Protein AF-0000000082328612 (afdb_homodimer)

InterPro domains:
  IPR017825 Lycopene cyclase domain [TIGR03462] (11-91)

Organism: NCBI:txid2816475

Solvent-accessible surface area (backbone atoms only — not comparable to full-atom values): 10530 Å² total; per-residue (Å²): 128,77,75,76,70,44,80,52,43,44,42,37,48,47,51,53,47,51,55,49,30,51,51,15,52,52,38,13,56,74,31,70,34,54,66,62,37,51,52,37,34,60,70,46,38,66,59,53,48,52,52,50,47,47,39,46,72,54,41,29,48,43,75,63,23,44,82,80,51,68,52,98,85,35,50,48,58,56,59,49,44,59,46,27,52,44,30,38,44,44,17,50,37,32,61,74,70,45,85,104,130,76,73,77,69,43,82,50,44,44,44,37,48,47,49,52,48,52,56,50,29,52,52,14,50,51,38,13,57,74,30,70,35,57,67,62,36,51,52,37,33,60,69,46,36,65,58,53,48,54,51,48,48,46,38,47,72,56,42,29,46,43,77,64,23,45,82,79,49,67,52,99,84,35,50,49,59,56,58,49,45,57,45,27,53,44,30,36,44,45,16,50,37,33,62,73,70,45,85,104

Structure (mmCIF, N/CA/C/O backbone):
data_AF-0000000082328612-model_v1
#
loop_
_entity.id
_entity.type
_entity.pdbx_description
1 polymer 'Lycopene cyclase domain-containing protein'
#
loop_
_atom_site.group_PDB
_atom_site.id
_atom_site.type_symbol
_atom_site.label_atom_id
_atom_site.label_alt_id
_atom_site.label_comp_id
_atom_site.label_asym_id
_atom_site.label_entity_id
_atom_site.label_seq_id
_atom_site.pdbx_PDB_ins_code
_atom_site.Cartn_x
_atom_site.Cartn_y
_atom_site.Cartn_z
_atom_site.occupancy
_atom_site.B_iso_or_equiv
_atom_site.auth_seq_id
_atom_site.auth_comp_id
_atom_site.auth_asym_id
_atom_site.auth_atom_id
_atom_site.pdbx_PDB_model_num
ATOM 1 N N . MET A 1 1 ? -4.941 15.383 25.781 1 34.62 1 MET A N 1
ATOM 2 C CA . MET A 1 1 ? -3.588 14.852 25.641 1 34.62 1 MET A CA 1
ATOM 3 C C . MET A 1 1 ? -3.607 13.477 24.969 1 34.62 1 MET A C 1
ATOM 5 O O . MET A 1 1 ? -4.234 12.547 25.484 1 34.62 1 MET A O 1
ATOM 9 N N . VAL A 1 2 ? -3.58 13.32 23.609 1 43.59 2 VAL A N 1
ATOM 10 C CA . VAL A 1 2 ? -3.607 12.039 22.906 1 43.59 2 VAL A CA 1
ATOM 11 C C . VAL A 1 2 ? -2.547 11.109 23.5 1 43.59 2 VAL A C 1
ATOM 13 O O . VAL A 1 2 ? -1.413 11.531 23.75 1 43.59 2 VAL A O 1
ATOM 16 N N . PRO A 1 3 ? -2.924 10.102 24.156 1 43.31 3 PRO A N 1
ATOM 17 C CA . PRO A 1 3 ? -1.85 9.305 24.75 1 43.31 3 PRO A CA 1
ATOM 18 C C . PRO A 1 3 ? -0.629 9.195 23.844 1 43.31 3 PRO A C 1
ATOM 20 O O . PRO A 1 3 ? -0.773 9.109 22.609 1 43.31 3 PRO A O 1
ATOM 23 N N . ASP A 1 4 ? 0.489 9.703 24.234 1 51.56 4 ASP A N 1
ATOM 24 C CA . ASP A 1 4 ? 1.777 9.703 23.547 1 51.56 4 ASP A CA 1
ATOM 25 C C . ASP A 1 4 ? 2.129 8.312 23.047 1 51.56 4 ASP A C 1
ATOM 27 O O . ASP A 1 4 ? 2.807 7.543 23.734 1 51.56 4 ASP A O 1
ATOM 31 N N . ILE A 1 5 ? 1.209 7.605 22.453 1 52.03 5 ILE A N 1
ATOM 32 C CA . ILE A 1 5 ? 1.432 6.254 21.969 1 52.03 5 ILE A CA 1
ATOM 33 C C . ILE A 1 5 ? 2.518 6.27 20.891 1 52.03 5 ILE A C 1
ATOM 35 O O . ILE A 1 5 ? 2.732 5.27 20.203 1 52.03 5 ILE A O 1
ATOM 39 N N . SER A 1 6 ? 3.107 7.488 20.672 1 62.5 6 SER A N 1
ATOM 40 C CA . SER A 1 6 ? 4.293 7.547 19.812 1 62.5 6 SER A CA 1
ATOM 41 C C . SER A 1 6 ? 5.559 7.238 20.609 1 62.5 6 SER A C 1
ATOM 43 O O . SER A 1 6 ? 6.352 8.133 20.891 1 62.5 6 SER A O 1
ATOM 45 N N . VAL A 1 7 ? 5.543 6.02 20.969 1 72.12 7 VAL A N 1
ATOM 46 C CA . VAL A 1 7 ? 6.637 5.582 21.844 1 72.12 7 VAL A CA 1
ATOM 47 C C . VAL A 1 7 ? 7.973 5.855 21.156 1 72.12 7 VAL A C 1
ATOM 49 O O . VAL A 1 7 ? 8.938 6.254 21.812 1 72.12 7 VAL A O 1
ATOM 52 N N . PHE A 1 8 ? 7.969 5.891 19.812 1 90.25 8 PHE A N 1
ATOM 53 C CA . PHE A 1 8 ? 9.227 5.992 19.078 1 90.25 8 PHE A CA 1
ATOM 54 C C . PHE A 1 8 ? 9.375 7.379 18.453 1 90.25 8 PHE A C 1
ATOM 56 O O . PHE A 1 8 ? 10.336 7.633 17.719 1 90.25 8 PHE A O 1
ATOM 63 N N . GLY A 1 9 ? 8.422 8.211 18.75 1 92.75 9 GLY A N 1
ATOM 64 C CA . GLY A 1 9 ? 8.508 9.562 18.219 1 92.75 9 GLY A CA 1
ATOM 65 C C . GLY A 1 9 ? 8.719 9.609 16.719 1 92.75 9 GLY A C 1
ATOM 66 O O . GLY A 1 9 ? 7.98 8.977 15.961 1 92.75 9 GLY A O 1
ATOM 67 N N . ARG A 1 10 ? 9.875 10.25 16.375 1 94.25 10 ARG A N 1
ATOM 68 C CA . ARG A 1 10 ? 10.188 10.477 14.969 1 94.25 10 ARG A CA 1
ATOM 69 C C . ARG A 1 10 ? 10.555 9.164 14.273 1 94.25 10 ARG A C 1
ATOM 71 O O . ARG A 1 10 ? 10.656 9.117 13.047 1 94.25 10 ARG A O 1
ATOM 78 N N . TYR A 1 11 ? 10.734 8.078 14.891 1 96.44 11 TYR A N 1
ATOM 79 C CA . TYR A 1 11 ? 11.086 6.793 14.297 1 96.44 11 TYR A CA 1
ATOM 80 C C . TYR A 1 11 ? 9.875 5.871 14.227 1 96.44 11 TYR A C 1
ATOM 82 O O . TYR A 1 11 ? 9.977 4.742 13.742 1 96.44 11 TYR A O 1
ATOM 90 N N . THR A 1 12 ? 8.742 6.355 14.648 1 96.88 12 THR A N 1
ATOM 91 C CA . THR A 1 12 ? 7.551 5.523 14.742 1 96.88 12 THR A CA 1
ATOM 92 C C . THR A 1 12 ? 7.207 4.914 13.383 1 96.88 12 THR A C 1
ATOM 94 O O . THR A 1 12 ? 6.988 3.707 13.273 1 96.88 12 THR A O 1
ATOM 97 N N . TYR A 1 13 ? 7.125 5.73 12.375 1 97.56 13 TYR A N 1
ATOM 98 C CA . TYR A 1 13 ? 6.793 5.23 11.047 1 97.56 13 TYR A CA 1
ATOM 99 C C . TYR A 1 13 ? 7.828 4.219 10.562 1 97.56 13 TYR A C 1
ATOM 101 O O . TYR A 1 13 ? 7.48 3.184 9.992 1 97.56 13 TYR A O 1
ATOM 109 N N . LEU A 1 14 ? 9.031 4.461 10.828 1 97.88 14 LEU A N 1
ATOM 110 C CA . LEU A 1 14 ? 10.109 3.555 10.43 1 97.88 14 LEU A CA 1
ATOM 111 C C . LEU A 1 14 ? 9.984 2.215 11.148 1 97.88 14 LEU A C 1
ATOM 113 O O . LEU A 1 14 ? 10.148 1.16 10.531 1 97.88 14 LEU A O 1
ATOM 117 N N . VAL A 1 15 ? 9.711 2.273 12.375 1 97.5 15 VAL A N 1
ATOM 118 C CA . VAL A 1 15 ? 9.594 1.054 13.164 1 97.5 15 VAL A CA 1
ATOM 119 C C . VAL A 1 15 ? 8.461 0.185 12.609 1 97.5 15 VAL A C 1
ATOM 121 O O . VAL A 1 15 ? 8.617 -1.032 12.484 1 97.5 15 VAL A O 1
ATOM 124 N N . THR A 1 16 ? 7.316 0.79 12.289 1 97.44 16 THR A N 1
ATOM 125 C CA . THR A 1 16 ? 6.219 0.011 11.727 1 97.44 16 THR A CA 1
ATOM 126 C C . THR A 1 16 ? 6.629 -0.625 10.398 1 97.44 16 THR A C 1
ATOM 128 O O . THR A 1 16 ? 6.25 -1.762 10.109 1 97.44 16 THR A O 1
ATOM 131 N N . GLU A 1 17 ? 7.375 0.101 9.602 1 98.25 17 GLU A N 1
ATOM 132 C CA . GLU A 1 17 ? 7.863 -0.451 8.344 1 98.25 17 GLU A CA 1
ATOM 133 C C . GLU A 1 17 ? 8.75 -1.67 8.586 1 98.25 17 GLU A C 1
ATOM 135 O O . GLU A 1 17 ? 8.664 -2.656 7.848 1 98.25 17 GLU A O 1
ATOM 140 N N . LEU A 1 18 ? 9.602 -1.539 9.539 1 98.25 18 LEU A N 1
ATOM 141 C CA . LEU A 1 18 ? 10.547 -2.619 9.805 1 98.25 18 LEU A CA 1
ATOM 142 C C . LEU A 1 18 ? 9.828 -3.85 10.352 1 98.25 18 LEU A C 1
ATOM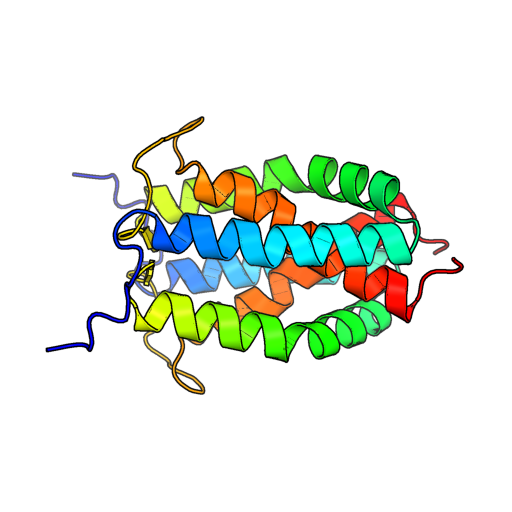 14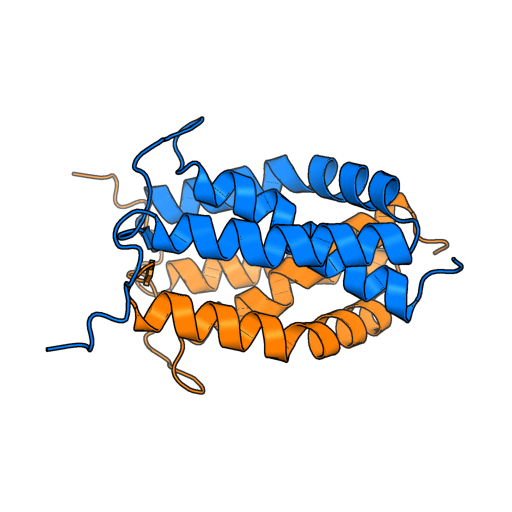4 O O . LEU A 1 18 ? 10.156 -4.98 9.984 1 98.25 18 LEU A O 1
ATOM 148 N N . VAL A 1 19 ? 8.875 -3.664 11.203 1 98.12 19 VAL A N 1
ATOM 149 C CA . VAL A 1 19 ? 8.102 -4.77 11.758 1 98.12 19 VAL A CA 1
ATOM 150 C C . VAL A 1 19 ? 7.379 -5.508 10.641 1 98.12 19 VAL A C 1
ATOM 152 O O . VAL A 1 19 ? 7.543 -6.723 10.477 1 98.12 19 VAL A O 1
ATOM 155 N N . TRP A 1 20 ? 6.637 -4.758 9.836 1 98.31 20 TRP A N 1
ATOM 156 C CA . TRP A 1 20 ? 5.844 -5.398 8.789 1 98.31 20 TRP A CA 1
ATOM 157 C C . TRP A 1 20 ? 6.734 -5.863 7.637 1 98.31 20 TRP A C 1
ATOM 159 O O . TRP A 1 20 ? 6.395 -6.809 6.926 1 98.31 20 TRP A O 1
ATOM 169 N N . GLY A 1 21 ? 7.855 -5.184 7.441 1 98.75 21 GLY A N 1
ATOM 170 C CA . GLY A 1 21 ? 8.844 -5.672 6.496 1 98.75 21 GLY A CA 1
ATOM 171 C C . GLY A 1 21 ? 9.414 -7.027 6.871 1 98.75 21 GLY A C 1
ATOM 172 O O . GLY A 1 21 ? 9.602 -7.891 6.012 1 98.75 21 GLY A O 1
ATOM 173 N N . ALA A 1 22 ? 9.695 -7.207 8.156 1 98.75 22 ALA A N 1
ATOM 174 C CA . ALA A 1 22 ? 10.195 -8.492 8.641 1 98.75 22 ALA A CA 1
ATOM 175 C C . ALA A 1 22 ? 9.156 -9.594 8.422 1 98.75 22 ALA A C 1
ATOM 177 O O . ALA A 1 22 ? 9.492 -10.703 8.008 1 98.75 22 ALA A O 1
ATOM 178 N N . VAL A 1 23 ? 7.926 -9.281 8.695 1 98.62 23 VAL A N 1
ATOM 179 C CA . VAL A 1 23 ? 6.848 -10.242 8.477 1 98.62 23 VAL A CA 1
ATOM 180 C C . VAL A 1 23 ? 6.762 -10.594 6.992 1 98.62 23 VAL A C 1
ATOM 182 O O . VAL A 1 23 ? 6.598 -11.766 6.633 1 98.62 23 VAL A O 1
ATOM 185 N N . ALA A 1 24 ? 6.855 -9.586 6.16 1 98.81 24 ALA A N 1
ATOM 186 C CA . ALA A 1 24 ? 6.805 -9.805 4.719 1 98.81 24 ALA A CA 1
ATOM 187 C C . ALA A 1 24 ? 7.91 -10.758 4.266 1 98.81 24 ALA A C 1
ATOM 189 O O . ALA A 1 24 ? 7.656 -11.711 3.529 1 98.81 24 ALA A O 1
ATOM 190 N N . VAL A 1 25 ? 9.102 -10.523 4.742 1 98.75 25 VAL A N 1
ATOM 191 C CA . VAL A 1 25 ? 10.242 -11.352 4.34 1 98.75 25 VAL A CA 1
ATOM 192 C C . VAL A 1 25 ? 10.039 -12.781 4.824 1 98.75 25 VAL A C 1
ATOM 194 O O . VAL A 1 25 ? 10.312 -13.734 4.094 1 98.75 25 VAL A O 1
ATOM 197 N N . LEU A 1 26 ? 9.578 -12.938 5.988 1 98.5 26 LEU A N 1
ATOM 198 C CA . LEU A 1 26 ? 9.336 -14.266 6.539 1 98.5 26 LEU A CA 1
ATOM 199 C C . LEU A 1 26 ? 8.297 -15.016 5.715 1 98.5 26 LEU A 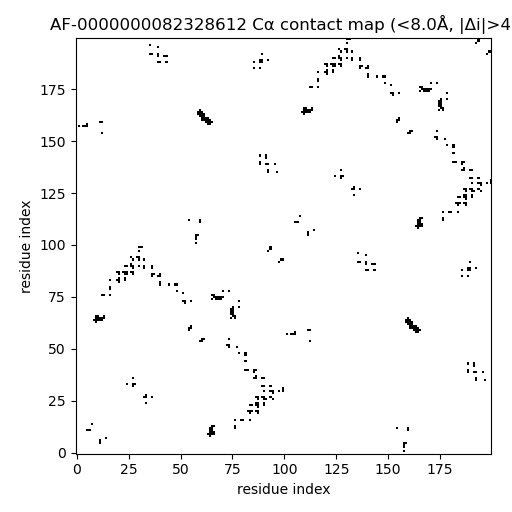C 1
ATOM 201 O O . LEU A 1 26 ? 8.469 -16.203 5.414 1 98.5 26 LEU A O 1
ATOM 205 N N . LEU A 1 27 ? 7.219 -14.328 5.375 1 98.38 27 LEU A N 1
ATOM 206 C CA . LEU A 1 27 ? 6.176 -14.945 4.566 1 98.38 27 LEU A CA 1
ATOM 207 C C . LEU A 1 27 ? 6.711 -15.328 3.191 1 98.38 27 LEU A C 1
ATOM 209 O O . LEU A 1 27 ? 6.418 -16.422 2.691 1 98.38 27 LEU A O 1
ATOM 213 N N . LEU A 1 28 ? 7.461 -14.469 2.643 1 98.69 28 LEU A N 1
ATOM 214 C CA . LEU A 1 28 ? 7.992 -14.711 1.305 1 98.69 28 LEU A CA 1
ATOM 215 C C . LEU A 1 28 ? 8.977 -15.867 1.312 1 98.69 28 LEU A C 1
ATOM 217 O O . LEU A 1 28 ? 9.008 -16.672 0.372 1 98.69 28 LEU A O 1
ATOM 221 N N . ARG A 1 29 ? 9.812 -15.891 2.33 1 98.44 29 ARG A N 1
ATOM 222 C CA . ARG A 1 29 ? 10.75 -17 2.451 1 98.44 29 ARG A CA 1
ATOM 223 C C . ARG A 1 29 ? 10.016 -18.328 2.625 1 98.44 29 ARG A C 1
ATOM 225 O O . ARG A 1 29 ? 10.359 -19.328 1.995 1 98.44 29 ARG A O 1
ATOM 232 N N . ARG A 1 30 ? 9.031 -18.312 3.436 1 97.75 30 ARG A N 1
ATOM 233 C CA . ARG A 1 30 ? 8.242 -19.516 3.678 1 97.75 30 ARG A CA 1
ATOM 234 C C . ARG A 1 30 ? 7.562 -19.984 2.4 1 97.75 30 ARG A C 1
ATOM 236 O O . ARG A 1 30 ? 7.449 -21.188 2.158 1 97.75 30 ARG A O 1
ATOM 243 N N . ALA A 1 31 ? 7.094 -19.062 1.591 1 97.56 31 ALA A N 1
ATOM 244 C CA . ALA A 1 31 ? 6.375 -19.391 0.36 1 97.56 31 ALA A CA 1
ATOM 245 C C . ALA A 1 31 ? 7.344 -19.578 -0.805 1 97.56 31 ALA A C 1
ATOM 247 O O . ALA A 1 31 ? 6.918 -19.812 -1.939 1 97.56 31 ALA A O 1
ATOM 248 N N . ASN A 1 32 ? 8.656 -19.406 -0.567 1 97.88 32 ASN A N 1
ATOM 249 C CA . ASN A 1 32 ? 9.68 -19.469 -1.61 1 97.88 32 ASN A CA 1
ATOM 250 C C . ASN A 1 32 ? 9.367 -18.516 -2.756 1 97.88 32 ASN A C 1
ATOM 252 O O . ASN A 1 32 ? 9.414 -18.906 -3.926 1 97.88 32 ASN A O 1
ATOM 256 N N . ALA A 1 33 ? 9.039 -17.25 -2.381 1 98.25 33 ALA A N 1
ATOM 257 C CA . ALA A 1 33 ? 8.555 -16.297 -3.389 1 98.25 33 ALA A CA 1
ATOM 258 C C . ALA A 1 33 ? 9.367 -15.016 -3.369 1 98.25 33 ALA A C 1
ATOM 260 O O . ALA A 1 33 ? 8.898 -13.977 -3.848 1 98.25 33 ALA A O 1
ATOM 261 N N . LEU A 1 34 ? 10.57 -15.047 -2.795 1 98.44 34 LEU A N 1
ATOM 262 C CA . LEU A 1 34 ? 11.375 -13.844 -2.648 1 98.44 34 LEU A CA 1
ATOM 263 C C . LEU A 1 34 ? 11.695 -13.234 -4.012 1 98.44 34 LEU A C 1
ATOM 265 O O . LEU A 1 34 ? 11.57 -12.023 -4.199 1 98.44 34 LEU A O 1
ATOM 269 N N . ARG A 1 35 ? 12.07 -14.055 -4.93 1 98.31 35 ARG A N 1
ATOM 270 C CA . ARG A 1 35 ? 12.445 -13.555 -6.25 1 98.31 35 ARG A CA 1
ATOM 271 C C . ARG A 1 35 ? 11.234 -13.008 -6.992 1 98.31 35 ARG A C 1
ATOM 273 O O . ARG A 1 35 ? 11.297 -11.93 -7.59 1 98.31 35 ARG A O 1
ATOM 280 N N . ARG A 1 36 ? 10.141 -13.703 -6.984 1 98.38 36 ARG A N 1
ATOM 281 C CA . ARG A 1 36 ? 8.93 -13.25 -7.66 1 98.38 36 ARG A CA 1
ATOM 282 C C . ARG A 1 36 ? 8.414 -11.953 -7.059 1 98.38 36 ARG A C 1
ATOM 284 O O . ARG A 1 36 ? 7.93 -11.078 -7.777 1 98.38 36 ARG A O 1
ATOM 291 N N . ALA A 1 37 ? 8.547 -11.875 -5.77 1 98.69 37 ALA A N 1
ATOM 292 C CA . ALA A 1 37 ? 8.156 -10.641 -5.098 1 98.69 37 ALA A CA 1
ATOM 293 C C . ALA A 1 37 ? 9.047 -9.477 -5.52 1 98.69 37 ALA A C 1
ATOM 295 O O . ALA A 1 37 ? 8.562 -8.375 -5.773 1 98.69 37 ALA A O 1
ATOM 296 N N . ALA A 1 38 ? 10.359 -9.727 -5.582 1 98.81 38 ALA A N 1
ATOM 297 C CA . ALA A 1 38 ? 11.305 -8.68 -5.965 1 98.81 38 ALA A CA 1
ATOM 298 C C . ALA A 1 38 ? 11.008 -8.164 -7.371 1 98.81 38 ALA A C 1
ATOM 300 O O . ALA A 1 38 ? 11.07 -6.957 -7.617 1 98.81 38 ALA A O 1
ATOM 301 N N . VAL A 1 39 ? 10.672 -9.023 -8.234 1 98.88 39 VAL A N 1
ATOM 302 C CA . VAL A 1 39 ? 10.375 -8.648 -9.609 1 98.88 39 VAL A CA 1
ATOM 303 C C . VAL A 1 39 ? 9.07 -7.855 -9.664 1 98.88 39 VAL A C 1
ATOM 305 O O . VAL A 1 39 ? 8.977 -6.84 -10.352 1 98.88 39 VAL A O 1
ATOM 308 N N . THR A 1 40 ? 8.055 -8.344 -8.953 1 98.81 40 THR A N 1
ATOM 309 C CA . THR A 1 40 ? 6.777 -7.652 -8.891 1 98.81 40 THR A CA 1
ATOM 310 C C . THR A 1 40 ? 6.953 -6.242 -8.336 1 98.81 40 THR A C 1
ATOM 312 O O . THR A 1 40 ? 6.406 -5.281 -8.875 1 98.81 40 THR A O 1
ATOM 315 N N . ILE A 1 41 ? 7.711 -6.113 -7.25 1 98.88 41 ILE A N 1
ATOM 316 C CA . ILE A 1 41 ? 7.953 -4.836 -6.59 1 98.88 41 ILE A CA 1
ATOM 317 C C . ILE A 1 41 ? 8.695 -3.896 -7.531 1 98.88 41 ILE A C 1
ATOM 319 O O . ILE A 1 41 ? 8.344 -2.721 -7.656 1 98.88 41 ILE A O 1
ATOM 323 N N . ALA A 1 42 ? 9.703 -4.418 -8.18 1 98.88 42 ALA A N 1
ATOM 324 C CA . ALA A 1 42 ? 10.469 -3.598 -9.117 1 98.88 42 ALA A CA 1
ATOM 325 C C . ALA A 1 42 ? 9.594 -3.088 -10.25 1 98.88 42 ALA A C 1
ATOM 327 O O . ALA A 1 42 ? 9.727 -1.94 -10.68 1 98.88 42 ALA A O 1
ATOM 328 N N . ALA A 1 43 ? 8.734 -3.898 -10.758 1 98.75 43 ALA A N 1
ATOM 329 C CA . ALA A 1 43 ? 7.84 -3.535 -11.852 1 98.75 43 ALA A CA 1
ATOM 330 C C . ALA A 1 43 ? 6.84 -2.473 -11.414 1 98.75 43 ALA A C 1
ATOM 332 O O . ALA A 1 43 ? 6.469 -1.595 -12.203 1 98.75 43 ALA A O 1
ATOM 333 N N . LEU A 1 44 ? 6.383 -2.592 -10.242 1 98.56 44 LEU A N 1
ATOM 334 C CA . LEU A 1 44 ? 5.332 -1.724 -9.719 1 98.56 44 LEU A CA 1
ATOM 335 C C . LEU A 1 44 ? 5.918 -0.416 -9.195 1 98.56 44 LEU A C 1
ATOM 337 O O . LEU A 1 44 ? 5.199 0.579 -9.062 1 98.56 44 LEU A O 1
ATOM 341 N N . TYR A 1 45 ? 7.188 -0.379 -8.914 1 98.75 45 TYR A N 1
ATOM 342 C CA . TYR A 1 45 ? 7.852 0.7 -8.188 1 98.75 45 TYR A CA 1
ATOM 343 C C . TYR A 1 45 ? 7.645 2.037 -8.898 1 98.75 45 TYR A C 1
ATOM 345 O O . TYR A 1 45 ? 7.316 3.037 -8.258 1 98.75 45 TYR A O 1
ATOM 353 N N . PRO A 1 46 ? 7.852 2.133 -10.234 1 98.5 46 PRO A N 1
ATOM 354 C CA . PRO A 1 46 ? 7.68 3.443 -10.867 1 98.5 46 PRO A CA 1
ATOM 355 C C . PRO A 1 46 ? 6.27 4.004 -10.695 1 98.5 46 PRO A C 1
ATOM 357 O O . PRO A 1 46 ? 6.098 5.215 -10.531 1 98.5 46 PRO A O 1
ATOM 360 N N . ILE A 1 47 ? 5.273 3.191 -10.711 1 98.06 47 ILE A N 1
ATOM 361 C CA . ILE A 1 47 ? 3.887 3.609 -10.539 1 98.06 47 ILE A CA 1
ATOM 362 C C . ILE A 1 47 ? 3.66 4.09 -9.109 1 98.06 47 ILE A C 1
ATOM 364 O O . ILE A 1 47 ? 3.094 5.16 -8.891 1 98.06 47 ILE A O 1
ATOM 368 N N . ALA A 1 48 ? 4.152 3.258 -8.211 1 98.44 48 ALA A N 1
ATOM 369 C CA . ALA A 1 48 ? 4.012 3.6 -6.801 1 98.44 48 ALA A CA 1
ATOM 370 C C . ALA A 1 48 ? 4.742 4.895 -6.473 1 98.44 48 ALA A C 1
ATOM 372 O O . ALA A 1 48 ? 4.234 5.73 -5.723 1 98.44 48 ALA A O 1
ATOM 373 N N . TYR A 1 49 ? 5.871 5.051 -7.043 1 98.69 49 TYR A N 1
ATOM 374 C CA . TYR A 1 49 ? 6.668 6.254 -6.809 1 98.69 49 TYR A CA 1
ATOM 375 C C . TYR A 1 49 ? 5.945 7.496 -7.316 1 98.69 49 TYR A C 1
ATOM 377 O O . TYR A 1 49 ? 5.863 8.5 -6.609 1 98.69 49 TYR A O 1
ATOM 385 N N . CYS A 1 50 ? 5.449 7.477 -8.5 1 97.88 50 CYS A N 1
ATOM 386 C CA . CYS A 1 50 ? 4.754 8.617 -9.094 1 97.88 50 CYS A CA 1
ATOM 387 C C . CYS A 1 50 ? 3.5 8.961 -8.297 1 97.88 50 CYS A C 1
ATOM 389 O O . CYS A 1 50 ? 3.205 10.133 -8.07 1 97.88 50 CYS A O 1
ATOM 391 N N . TRP A 1 51 ? 2.826 7.91 -7.918 1 97.75 51 TRP A N 1
ATOM 392 C CA . TRP A 1 51 ? 1.616 8.109 -7.129 1 97.75 51 TRP A CA 1
ATOM 393 C C . TRP A 1 51 ? 1.939 8.773 -5.793 1 97.75 51 TRP A C 1
ATOM 395 O O . TRP A 1 51 ? 1.288 9.75 -5.402 1 97.75 51 TRP A O 1
ATOM 405 N N . ASP A 1 52 ? 2.924 8.242 -5.129 1 97.38 52 ASP A N 1
ATOM 406 C CA . ASP A 1 52 ? 3.324 8.797 -3.838 1 97.38 52 ASP A CA 1
ATOM 407 C C . ASP A 1 52 ? 3.834 10.227 -3.984 1 97.38 52 ASP A C 1
ATOM 409 O O . ASP A 1 52 ? 3.471 11.102 -3.199 1 97.38 52 ASP A O 1
ATOM 413 N N . ARG A 1 53 ? 4.68 10.43 -4.918 1 97 53 ARG A N 1
ATOM 414 C CA . ARG A 1 53 ? 5.223 11.766 -5.148 1 97 53 ARG A CA 1
ATOM 415 C C . ARG A 1 53 ? 4.109 12.766 -5.422 1 97 53 ARG A C 1
ATOM 417 O O . ARG A 1 53 ? 4.145 13.898 -4.926 1 97 53 ARG A O 1
ATOM 424 N N . TYR A 1 54 ? 3.168 12.375 -6.168 1 96.88 54 TYR A N 1
ATOM 425 C CA . TYR A 1 54 ? 2.045 13.25 -6.492 1 96.88 54 TYR A CA 1
ATOM 426 C C . TYR A 1 54 ? 1.227 13.57 -5.25 1 96.88 54 TYR A C 1
ATOM 428 O O . TYR A 1 54 ? 0.97 14.742 -4.953 1 96.88 54 TYR A O 1
ATOM 436 N N . THR A 1 55 ? 0.817 12.57 -4.523 1 96.25 55 THR A N 1
ATOM 437 C CA . THR A 1 55 ? -0.075 12.758 -3.383 1 96.25 55 THR A CA 1
ATOM 438 C C . THR A 1 55 ? 0.618 13.562 -2.285 1 96.25 55 THR A C 1
ATOM 440 O O . THR A 1 55 ? -0.027 14.336 -1.573 1 96.25 55 THR A O 1
ATOM 443 N N . LEU A 1 56 ? 1.913 13.383 -2.203 1 96.12 56 LEU A N 1
ATOM 444 C CA . LEU A 1 56 ? 2.664 14.164 -1.229 1 96.12 56 LEU A CA 1
ATOM 445 C C . LEU A 1 56 ? 2.83 15.609 -1.702 1 96.12 56 LEU A C 1
ATOM 447 O O . LEU A 1 56 ? 2.689 16.547 -0.914 1 96.12 56 LEU A O 1
ATOM 451 N N . ALA A 1 57 ? 3.051 15.82 -2.941 1 94.75 57 ALA A N 1
ATOM 452 C CA . ALA A 1 57 ? 3.301 17.141 -3.51 1 94.75 57 ALA A CA 1
ATOM 453 C C . ALA A 1 57 ? 2.049 18.016 -3.439 1 94.75 57 ALA A C 1
ATOM 455 O O . ALA A 1 57 ? 2.135 19.219 -3.158 1 94.75 57 ALA A O 1
ATOM 456 N N . VAL A 1 58 ? 0.909 17.438 -3.656 1 94.75 58 VAL A N 1
ATOM 457 C CA . VAL A 1 58 ? -0.315 18.234 -3.719 1 94.75 58 VAL A CA 1
ATOM 458 C C . VAL A 1 58 ? -0.929 18.344 -2.326 1 94.75 58 VAL A C 1
ATOM 460 O O . VAL A 1 58 ? -1.911 19.062 -2.131 1 94.75 58 VAL A O 1
ATOM 463 N N . GLY A 1 59 ? -0.405 17.516 -1.402 1 93.5 59 GLY A N 1
ATOM 464 C CA . GLY A 1 59 ? -0.785 17.719 -0.013 1 93.5 59 GLY A CA 1
ATOM 465 C C . GLY A 1 59 ? -1.885 16.781 0.445 1 93.5 59 GLY A C 1
ATOM 466 O O . GLY A 1 59 ? -2.645 17.109 1.36 1 93.5 59 GLY A O 1
ATOM 467 N N . VAL A 1 60 ? -2.02 15.734 -0.215 1 94.81 60 VAL A N 1
ATOM 468 C CA . VAL A 1 60 ? -2.963 14.719 0.244 1 94.81 60 VAL A CA 1
ATOM 469 C C . VAL A 1 60 ? -2.539 14.203 1.616 1 94.81 60 VAL A C 1
ATOM 471 O O . VAL A 1 60 ? -3.355 14.117 2.535 1 94.81 60 VAL A O 1
ATOM 474 N N . PHE A 1 61 ? -1.268 13.961 1.735 1 93.31 61 PHE A N 1
ATOM 475 C CA . PHE A 1 61 ? -0.723 13.43 2.98 1 93.31 61 PHE A CA 1
ATOM 476 C C . PHE A 1 61 ? 0.283 14.406 3.586 1 93.31 61 PHE A C 1
ATOM 478 O O . PHE A 1 61 ? 1.106 14.977 2.871 1 93.31 61 PHE A O 1
ATOM 485 N N . ASP A 1 62 ? 0.207 14.508 4.891 1 94.56 62 ASP A N 1
ATOM 486 C CA . ASP A 1 62 ? 1.32 14.984 5.703 1 94.56 62 ASP A CA 1
ATOM 487 C C . ASP A 1 62 ? 1.831 13.898 6.641 1 94.56 62 ASP A C 1
ATOM 489 O O . ASP A 1 62 ? 1.052 13.281 7.375 1 94.56 62 ASP A O 1
ATOM 493 N N . ILE A 1 63 ? 3.129 13.648 6.496 1 96.5 63 ILE A N 1
ATOM 494 C CA . ILE A 1 63 ? 3.734 12.609 7.32 1 96.5 63 ILE A CA 1
ATOM 495 C C . ILE A 1 63 ? 4.562 13.25 8.438 1 96.5 63 ILE A C 1
ATOM 497 O O . ILE A 1 63 ? 5.609 13.844 8.172 1 96.5 63 ILE A O 1
ATOM 501 N N . LYS A 1 64 ? 4.148 12.977 9.711 1 95 64 LYS A N 1
ATOM 502 C CA . LYS A 1 64 ? 4.676 13.766 10.82 1 95 64 LYS A CA 1
ATOM 503 C C . LYS A 1 64 ? 5.758 13 11.57 1 95 64 LYS A C 1
ATOM 505 O O . LYS A 1 64 ? 6.828 13.539 11.859 1 95 64 LYS A O 1
ATOM 510 N N . LEU A 1 65 ? 5.512 11.766 11.914 1 94.56 65 LEU A N 1
ATOM 511 C CA . LEU A 1 65 ? 6.426 10.969 12.727 1 94.56 65 LEU A CA 1
ATOM 512 C C . LEU A 1 65 ? 7.359 10.148 11.844 1 94.56 65 LEU A C 1
ATOM 514 O O . LEU A 1 65 ? 7.324 8.914 11.867 1 94.56 65 LEU A O 1
ATOM 518 N N . ARG A 1 66 ? 8.266 10.875 11.109 1 96.19 66 ARG A N 1
ATOM 519 C CA . ARG A 1 66 ? 9.211 10.266 10.188 1 96.19 66 ARG A CA 1
ATOM 520 C C . ARG A 1 66 ? 10.641 10.672 10.523 1 96.19 66 ARG A C 1
ATOM 522 O O . ARG A 1 66 ? 10.859 11.633 11.266 1 96.19 66 ARG A O 1
ATOM 529 N N . THR A 1 67 ? 11.641 10.023 9.969 1 97.06 67 THR A N 1
ATOM 530 C CA . THR A 1 67 ? 13.055 10.242 10.25 1 97.06 67 THR A CA 1
ATOM 531 C C . THR A 1 67 ? 13.516 11.602 9.734 1 97.06 67 THR A C 1
ATOM 533 O O . THR A 1 67 ? 14.461 12.188 10.266 1 97.06 67 THR A O 1
ATOM 536 N N . GLY A 1 68 ? 12.898 12.039 8.641 1 96.12 68 GLY A N 1
ATOM 537 C CA . GLY A 1 68 ? 13.32 13.273 8.008 1 96.12 68 GLY A CA 1
ATOM 538 C C . GLY A 1 68 ? 14.281 13.062 6.852 1 96.12 68 GLY A C 1
ATOM 539 O O . GLY A 1 68 ? 14.758 14.023 6.246 1 96.12 68 GLY A O 1
ATOM 540 N N . ILE A 1 69 ? 14.57 11.82 6.605 1 97.62 69 ILE A N 1
ATOM 541 C CA . ILE A 1 69 ? 15.422 11.5 5.469 1 97.62 69 ILE A CA 1
ATOM 542 C C . ILE A 1 69 ? 14.578 11.414 4.199 1 97.62 69 ILE A C 1
ATOM 544 O O . ILE A 1 69 ? 13.617 10.641 4.137 1 97.62 69 ILE A O 1
ATOM 548 N N . ASP A 1 70 ? 14.93 12.258 3.176 1 97.44 70 ASP A N 1
ATOM 549 C CA . ASP A 1 70 ? 14.219 12.227 1.899 1 97.44 70 ASP A CA 1
ATOM 550 C C . ASP A 1 70 ? 15.094 11.633 0.798 1 97.44 70 ASP A C 1
ATOM 552 O O . ASP A 1 70 ? 16.297 11.922 0.727 1 97.44 70 ASP A O 1
ATOM 556 N N . ILE A 1 71 ? 14.477 10.797 0.1 1 97.69 71 ILE A N 1
ATOM 557 C CA . ILE A 1 71 ? 15.125 10.219 -1.078 1 97.69 71 ILE A CA 1
ATOM 558 C C . ILE A 1 71 ? 14.25 10.461 -2.309 1 97.69 71 ILE A C 1
ATOM 560 O O . ILE A 1 71 ? 13.07 10.102 -2.32 1 97.69 71 ILE A O 1
ATOM 564 N N . ALA A 1 72 ? 14.844 11.109 -3.355 1 97 72 ALA A N 1
ATOM 565 C CA . ALA A 1 72 ? 14.148 11.367 -4.613 1 97 72 ALA A CA 1
ATOM 566 C C . ALA A 1 72 ? 12.836 12.109 -4.375 1 97 72 ALA A C 1
ATOM 568 O O . ALA A 1 72 ? 11.82 11.812 -5.016 1 97 72 ALA A O 1
ATOM 569 N N . GLY A 1 73 ? 12.758 12.953 -3.365 1 96.44 73 GLY A N 1
ATOM 570 C CA . GLY A 1 73 ? 11.641 13.867 -3.182 1 96.44 73 GLY A CA 1
ATOM 571 C C . GLY A 1 73 ? 10.57 13.32 -2.254 1 96.44 73 GLY A C 1
ATOM 572 O O . GLY A 1 73 ? 9.562 13.984 -2.006 1 96.44 73 GLY A O 1
ATOM 573 N N . ILE A 1 74 ? 10.742 12.164 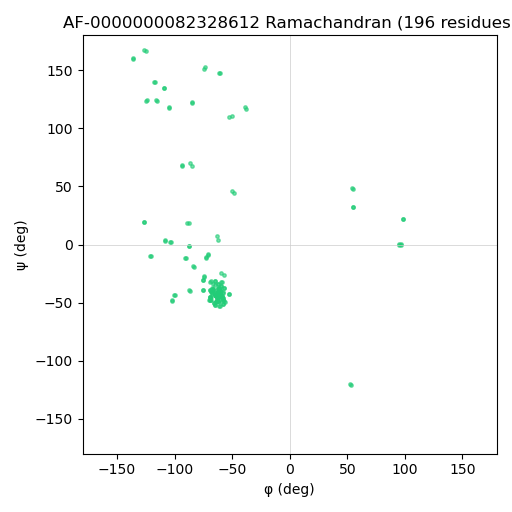-1.741 1 97.25 74 ILE A N 1
ATOM 574 C CA . ILE A 1 74 ? 9.758 11.633 -0.807 1 97.25 74 ILE A CA 1
ATOM 575 C C . ILE A 1 74 ? 10.469 10.984 0.378 1 97.25 74 ILE A C 1
ATOM 577 O O . ILE A 1 74 ? 11.656 10.664 0.297 1 97.25 74 ILE A O 1
ATOM 581 N N . PRO A 1 75 ? 9.789 10.805 1.477 1 97.69 75 PRO A N 1
ATOM 582 C CA . PRO A 1 75 ? 10.406 10.242 2.682 1 97.69 75 PRO A CA 1
ATOM 583 C C . PRO A 1 75 ? 10.945 8.828 2.469 1 97.69 75 PRO A C 1
ATOM 585 O O . PRO A 1 75 ? 10.336 8.039 1.745 1 97.69 75 PRO A O 1
ATOM 588 N N . LEU A 1 76 ? 12.023 8.539 3.174 1 98.31 76 LEU A N 1
ATOM 589 C CA . LEU A 1 76 ? 12.617 7.207 3.176 1 98.31 76 LEU A CA 1
ATOM 590 C C . LEU A 1 76 ? 11.578 6.145 3.51 1 98.31 76 LEU A C 1
ATOM 592 O O . LEU A 1 76 ? 11.57 5.066 2.904 1 98.31 76 LEU A O 1
ATOM 596 N N . GLU A 1 77 ? 10.734 6.379 4.461 1 98.44 77 GLU A N 1
ATOM 597 C CA . GLU A 1 77 ? 9.703 5.438 4.902 1 98.44 77 GLU A CA 1
ATOM 598 C C . GLU A 1 77 ? 8.758 5.074 3.76 1 98.44 77 GLU A C 1
ATOM 600 O O . GLU A 1 77 ? 8.266 3.949 3.691 1 98.44 77 GLU A O 1
ATOM 605 N N . GLU A 1 78 ? 8.555 6.059 2.879 1 98.5 78 GLU A N 1
ATOM 606 C CA . GLU A 1 78 ? 7.676 5.781 1.743 1 98.5 78 GLU A CA 1
ATOM 607 C C . GLU A 1 78 ? 8.32 4.789 0.778 1 98.5 78 GLU A C 1
ATOM 609 O O . GLU A 1 78 ? 7.637 3.961 0.178 1 98.5 78 GLU A O 1
ATOM 614 N N . HIS A 1 79 ? 9.609 4.938 0.581 1 98.56 79 HIS A N 1
ATOM 615 C CA . HIS A 1 79 ? 10.32 3.959 -0.232 1 98.56 79 HIS A CA 1
ATOM 616 C C . HIS A 1 79 ? 10.234 2.566 0.383 1 98.56 79 HIS A C 1
ATOM 618 O O . HIS A 1 79 ? 10.055 1.578 -0.332 1 98.56 79 HIS A O 1
ATOM 624 N N . LEU A 1 80 ? 10.383 2.469 1.667 1 98.62 80 LEU A N 1
ATOM 625 C CA . LEU A 1 80 ? 10.25 1.19 2.357 1 98.62 80 LEU A CA 1
ATOM 626 C C . LEU A 1 80 ? 8.836 0.639 2.205 1 98.62 80 LEU A C 1
ATOM 628 O O . LEU A 1 80 ? 8.656 -0.556 1.957 1 98.62 80 LEU A O 1
ATOM 632 N N . PHE A 1 81 ? 7.879 1.564 2.338 1 98.69 81 PHE A N 1
ATOM 633 C CA . PHE A 1 81 ? 6.477 1.188 2.201 1 98.69 81 PHE A CA 1
ATOM 634 C C . PHE A 1 81 ? 6.219 0.549 0.841 1 98.69 81 PHE A C 1
ATOM 636 O O . PHE A 1 81 ? 5.473 -0.426 0.74 1 98.69 81 PHE A O 1
ATOM 643 N N . MET A 1 82 ? 6.875 1.055 -0.202 1 98.69 82 MET A N 1
ATOM 644 C CA . MET A 1 82 ? 6.68 0.583 -1.569 1 98.69 82 MET A CA 1
ATOM 645 C C . MET A 1 82 ? 7.316 -0.789 -1.769 1 98.69 82 MET A C 1
ATOM 647 O O . MET A 1 82 ? 7.047 -1.464 -2.764 1 98.69 82 MET A O 1
ATOM 651 N N . GLY A 1 83 ? 8.086 -1.261 -0.861 1 98.75 83 GLY A N 1
ATOM 652 C CA . GLY A 1 83 ? 8.602 -2.621 -0.839 1 98.75 83 GLY A CA 1
ATOM 653 C C . GLY A 1 83 ? 7.84 -3.533 0.098 1 98.75 83 GLY A C 1
ATOM 654 O O . GLY A 1 83 ? 7.484 -4.656 -0.271 1 98.75 83 GLY A O 1
ATOM 655 N N . VAL A 1 84 ? 7.527 -3.039 1.27 1 98.81 84 VAL A N 1
ATOM 656 C CA . VAL A 1 84 ? 6.961 -3.824 2.363 1 98.81 84 VAL A CA 1
ATOM 657 C C . VAL A 1 84 ? 5.531 -4.234 2.018 1 98.81 84 VAL A C 1
ATOM 659 O O . VAL A 1 84 ? 5.164 -5.402 2.16 1 98.81 84 VAL A O 1
ATOM 662 N N . VAL A 1 85 ? 4.754 -3.24 1.545 1 98.81 85 VAL A N 1
ATOM 663 C CA . VAL A 1 85 ? 3.344 -3.516 1.296 1 98.81 85 VAL A CA 1
ATOM 664 C C . VAL A 1 85 ? 3.207 -4.531 0.165 1 98.81 85 VAL A C 1
ATOM 666 O O . VAL A 1 85 ? 2.553 -5.566 0.327 1 98.81 85 VAL A O 1
ATOM 669 N N . PRO A 1 86 ? 3.861 -4.328 -0.962 1 98.94 86 PRO A N 1
ATOM 670 C CA . PRO A 1 86 ? 3.773 -5.371 -1.987 1 98.94 86 PRO A CA 1
ATOM 671 C C . PRO A 1 86 ? 4.367 -6.703 -1.529 1 98.94 86 PRO A C 1
ATOM 673 O O . PRO A 1 86 ? 3.904 -7.766 -1.945 1 98.94 86 PRO A O 1
ATOM 676 N N . GLY A 1 87 ? 5.391 -6.648 -0.738 1 98.88 87 GLY A N 1
ATOM 677 C CA . GLY A 1 87 ? 5.922 -7.875 -0.172 1 98.88 87 GLY A CA 1
ATOM 678 C C . GLY A 1 87 ? 4.906 -8.648 0.646 1 98.88 87 GLY A C 1
ATOM 679 O O . GLY A 1 87 ? 4.789 -9.867 0.511 1 98.88 87 GLY A O 1
ATOM 680 N N . LEU A 1 88 ? 4.18 -7.953 1.455 1 98.88 88 LEU A N 1
ATOM 681 C CA . LEU A 1 88 ? 3.113 -8.578 2.225 1 98.88 88 LEU A CA 1
ATOM 682 C C . LEU A 1 88 ? 2.047 -9.164 1.302 1 98.88 88 LEU A C 1
ATOM 684 O O . LEU A 1 88 ? 1.594 -10.289 1.503 1 98.88 88 LEU A O 1
ATOM 688 N N . VAL A 1 89 ? 1.696 -8.367 0.323 1 98.88 89 VAL A N 1
ATOM 689 C CA . VAL A 1 89 ? 0.643 -8.773 -0.599 1 98.88 89 VAL A CA 1
ATOM 690 C C . VAL A 1 89 ? 1.063 -10.047 -1.329 1 98.88 89 VAL A C 1
ATOM 692 O O . VAL A 1 89 ? 0.313 -11.031 -1.368 1 98.88 89 VAL A O 1
ATOM 695 N N . VAL A 1 90 ? 2.252 -10.078 -1.875 1 98.81 90 VAL A N 1
ATOM 696 C CA . VAL A 1 90 ? 2.734 -11.25 -2.596 1 98.81 90 VAL A CA 1
ATOM 697 C C . VAL A 1 90 ? 2.914 -12.414 -1.624 1 98.81 90 VAL A C 1
ATOM 699 O O . VAL A 1 90 ? 2.635 -13.562 -1.967 1 98.81 90 VAL A O 1
ATOM 702 N N . GLY A 1 91 ? 3.408 -12.102 -0.43 1 98.62 91 GLY A N 1
ATOM 703 C CA . GLY A 1 91 ? 3.533 -13.148 0.577 1 98.62 91 GLY A CA 1
ATOM 704 C C . GLY A 1 91 ? 2.221 -13.844 0.879 1 98.62 91 GLY A C 1
ATOM 705 O O . GLY A 1 91 ? 2.15 -15.07 0.873 1 98.62 91 GLY A O 1
ATOM 706 N N . PHE A 1 92 ? 1.202 -13.102 1.114 1 98.69 92 PHE A N 1
ATOM 707 C CA . PHE A 1 92 ? -0.121 -13.672 1.355 1 98.69 92 PHE A CA 1
ATOM 708 C C . PHE A 1 92 ? -0.629 -14.406 0.121 1 98.69 92 PHE A C 1
ATOM 710 O O . PHE A 1 92 ? -1.145 -15.523 0.225 1 98.69 92 PHE A O 1
ATOM 717 N N . HIS A 1 93 ? -0.462 -13.805 -1.002 1 98.62 93 HIS A N 1
ATOM 718 C CA . HIS A 1 93 ? -0.959 -14.359 -2.256 1 98.62 93 HIS A CA 1
ATOM 719 C C . HIS A 1 93 ? -0.315 -15.711 -2.559 1 98.62 93 HIS A C 1
ATOM 721 O O . HIS A 1 93 ? -1.007 -16.672 -2.908 1 98.62 93 HIS A O 1
ATOM 727 N N . GLU A 1 94 ? 0.975 -15.766 -2.363 1 98.38 94 GLU A N 1
ATOM 728 C CA . GLU A 1 94 ? 1.72 -16.984 -2.654 1 98.38 94 GLU A CA 1
ATOM 729 C C . GLU A 1 94 ? 1.491 -18.047 -1.578 1 98.38 94 GLU A C 1
ATOM 731 O O . GLU A 1 94 ? 1.546 -19.234 -1.856 1 98.38 94 GLU A O 1
ATOM 736 N N . THR A 1 95 ? 1.242 -17.641 -0.345 1 97.69 95 THR A N 1
ATOM 737 C CA . THR A 1 95 ? 0.902 -18.594 0.715 1 97.69 95 THR A CA 1
ATOM 738 C C . THR A 1 95 ? -0.442 -19.25 0.436 1 97.69 95 THR A C 1
ATOM 740 O O . THR A 1 95 ? -0.613 -20.453 0.691 1 97.69 95 THR A O 1
ATOM 743 N N . ILE A 1 96 ? -1.329 -18.484 -0.155 1 97.44 96 ILE A N 1
ATOM 744 C CA . ILE A 1 96 ? -2.684 -18.984 -0.371 1 97.44 96 ILE A CA 1
ATOM 745 C C . ILE A 1 96 ? -2.746 -19.75 -1.688 1 97.44 96 ILE A C 1
ATOM 747 O O . ILE A 1 96 ? -3.361 -20.828 -1.765 1 97.44 96 ILE A O 1
ATOM 751 N N . PHE A 1 97 ? -2.07 -19.25 -2.705 1 96 97 PHE A N 1
ATOM 752 C CA . PHE A 1 97 ? -2.332 -19.781 -4.039 1 96 97 PHE A CA 1
ATOM 753 C C . PHE A 1 97 ? -1.062 -20.359 -4.652 1 96 97 PHE A C 1
ATOM 755 O O . PHE A 1 97 ? -1.112 -21 -5.703 1 96 97 PHE A O 1
ATOM 762 N N . GLY A 1 98 ? 0.104 -20.125 -3.998 1 89.69 98 GLY A N 1
ATOM 763 C CA . GLY A 1 98 ? 1.359 -20.547 -4.594 1 89.69 98 GLY A CA 1
ATOM 764 C C . GLY A 1 98 ? 1.578 -22.047 -4.516 1 89.69 98 GLY A C 1
ATOM 765 O O . GLY A 1 98 ? 0.938 -22.734 -3.715 1 89.69 98 GLY A O 1
ATOM 766 N N . ASP A 1 99 ? 2.346 -22.656 -5.508 1 77.88 99 ASP A N 1
ATOM 767 C CA . ASP A 1 99 ? 2.648 -24.078 -5.586 1 77.88 99 ASP A CA 1
ATOM 768 C C . ASP A 1 99 ? 3.902 -24.422 -4.781 1 77.88 99 ASP A C 1
ATOM 770 O O . ASP A 1 99 ? 4.336 -25.578 -4.754 1 77.88 99 ASP A O 1
ATOM 774 N N . GLY A 1 100 ? 4.305 -23.656 -3.941 1 66 100 GLY A N 1
ATOM 775 C CA . GLY A 1 100 ? 5.5 -23.969 -3.182 1 66 100 GLY A CA 1
ATOM 776 C C . GLY A 1 100 ? 6.742 -24.094 -4.043 1 66 100 GLY A C 1
ATOM 777 O O . GLY A 1 100 ? 6.645 -24.234 -5.266 1 66 100 GLY A O 1
ATOM 778 N N . MET B 1 1 ? 3.285 30.125 -3.018 1 36.09 1 MET B N 1
ATOM 779 C CA . MET B 1 1 ? 1.969 29.609 -3.389 1 36.09 1 MET B CA 1
ATOM 780 C C . MET B 1 1 ? 2.084 28.25 -4.082 1 36.09 1 MET B C 1
ATOM 782 O O . MET B 1 1 ? 2.748 28.141 -5.113 1 36.09 1 MET B O 1
ATOM 786 N N . VAL B 1 2 ? 2.055 27.062 -3.393 1 44.56 2 VAL B N 1
ATOM 787 C CA . VAL B 1 2 ? 2.17 25.734 -3.99 1 44.56 2 VAL B CA 1
ATOM 788 C C . VAL B 1 2 ? 1.146 25.578 -5.113 1 44.56 2 VAL B C 1
ATOM 790 O O . VAL B 1 2 ? -0.02 25.953 -4.949 1 44.56 2 VAL B O 1
ATOM 793 N N . PRO B 1 3 ? 1.591 25.531 -6.316 1 44.5 3 PRO B N 1
ATOM 794 C CA . PRO B 1 3 ? 0.557 25.469 -7.352 1 44.5 3 PRO B CA 1
ATOM 795 C C . PRO B 1 3 ? -0.619 24.578 -6.945 1 44.5 3 PRO B C 1
ATOM 797 O O . PRO B 1 3 ? -0.427 23.547 -6.281 1 44.5 3 PRO B O 1
ATOM 800 N N . ASP B 1 4 ? -1.798 25.156 -6.848 1 53.19 4 ASP B N 1
ATOM 801 C CA . ASP B 1 4 ? -3.051 24.484 -6.492 1 53.19 4 ASP B CA 1
ATOM 802 C C . ASP B 1 4 ? -3.266 23.234 -7.328 1 53.19 4 ASP B C 1
ATOM 804 O O . ASP B 1 4 ? -3.9 23.281 -8.383 1 53.19 4 ASP B O 1
ATOM 808 N N . ILE B 1 5 ? -2.297 22.422 -7.492 1 53.91 5 ILE B N 1
ATOM 809 C CA . ILE B 1 5 ? -2.393 21.219 -8.305 1 53.91 5 ILE B CA 1
ATOM 810 C C . ILE B 1 5 ? -3.426 20.266 -7.699 1 53.91 5 ILE B C 1
ATOM 812 O O . ILE B 1 5 ? -3.514 19.109 -8.086 1 53.91 5 ILE B O 1
ATOM 816 N N . SER B 1 6 ? -4.133 20.766 -6.656 1 62.34 6 SER B N 1
ATOM 817 C CA . SER B 1 6 ? -5.289 20.031 -6.168 1 62.34 6 SER B CA 1
ATOM 818 C C . SER B 1 6 ? -6.551 20.391 -6.938 1 62.34 6 SER B C 1
ATOM 820 O O . SER B 1 6 ? -7.418 21.109 -6.422 1 62.34 6 SER B O 1
ATOM 822 N N . VAL B 1 7 ? -6.477 19.938 -8.102 1 72.69 7 VAL B N 1
ATOM 823 C CA . VAL B 1 7 ? -7.559 20.312 -9.008 1 72.69 7 VAL B CA 1
ATOM 824 C C . VAL B 1 7 ? -8.891 19.828 -8.438 1 72.69 7 VAL B C 1
ATOM 826 O O . VAL B 1 7 ? -9.906 20.531 -8.555 1 72.69 7 VAL B O 1
ATOM 829 N N . PHE B 1 8 ? -8.859 18.797 -7.609 1 90.62 8 PHE B N 1
ATOM 830 C CA . PHE B 1 8 ? -10.094 18.172 -7.133 1 90.62 8 PHE B CA 1
ATOM 831 C C . PHE B 1 8 ? -10.328 18.5 -5.66 1 90.62 8 PHE B C 1
ATOM 833 O O . PHE B 1 8 ? -11.273 18.016 -5.055 1 90.62 8 PHE B O 1
ATOM 840 N N . GLY B 1 9 ? -9.445 19.297 -5.125 1 92.88 9 GLY B N 1
ATOM 841 C CA . GLY B 1 9 ? -9.617 19.688 -3.734 1 92.88 9 GLY B CA 1
ATOM 842 C C . GLY B 1 9 ? -9.773 18.5 -2.799 1 92.88 9 GLY B C 1
ATOM 843 O O . GLY B 1 9 ? -8.961 17.578 -2.812 1 92.88 9 GLY B O 1
ATOM 844 N N . ARG B 1 10 ? -10.969 18.531 -2.117 1 94.38 10 ARG B N 1
ATOM 845 C CA . ARG B 1 10 ? -11.242 17.516 -1.099 1 94.38 10 ARG B CA 1
ATOM 846 C C . ARG B 1 10 ? -11.492 16.156 -1.73 1 94.38 10 ARG B C 1
ATOM 848 O O . ARG B 1 10 ? -11.547 15.141 -1.031 1 94.38 10 ARG B O 1
ATOM 855 N N . TYR B 1 11 ? -11.609 15.984 -2.982 1 96.44 11 TYR B N 1
ATOM 856 C CA . TYR B 1 11 ? -11.852 14.711 -3.656 1 96.44 11 TYR B CA 1
ATOM 857 C C . TYR B 1 11 ? -10.57 14.195 -4.305 1 96.44 11 TYR B C 1
ATOM 859 O O . TYR B 1 11 ? -10.57 13.125 -4.926 1 96.44 11 TYR B O 1
ATOM 867 N N . THR B 1 12 ? -9.492 14.906 -4.133 1 96.94 12 THR B N 1
ATOM 868 C CA . THR B 1 12 ? -8.242 14.562 -4.812 1 96.94 12 THR B CA 1
ATOM 869 C C . THR B 1 12 ? -7.809 13.141 -4.465 1 96.94 12 THR B C 1
ATOM 871 O O . THR B 1 12 ? -7.492 12.344 -5.352 1 96.94 12 THR B O 1
ATOM 874 N N . TYR B 1 13 ? -7.754 12.828 -3.203 1 97.56 13 TYR B N 1
ATOM 875 C CA . TYR B 1 13 ? -7.34 11.492 -2.787 1 97.56 13 TYR B CA 1
ATOM 876 C C . TYR B 1 13 ? -8.281 10.43 -3.34 1 97.56 13 TYR B C 1
ATOM 878 O O . TYR B 1 13 ? -7.836 9.383 -3.812 1 97.56 13 TYR B O 1
ATOM 886 N N . LEU B 1 14 ? -9.508 10.688 -3.35 1 97.88 14 LEU B N 1
ATOM 887 C CA . LEU B 1 14 ? -10.492 9.75 -3.869 1 97.88 14 LEU B CA 1
ATOM 888 C C . LEU B 1 14 ? -10.297 9.523 -5.367 1 97.88 14 LEU B C 1
ATOM 890 O O . LEU B 1 14 ? -10.367 8.391 -5.844 1 97.88 14 LEU B O 1
ATOM 894 N N . VAL B 1 15 ? -10.078 10.562 -6.051 1 97.5 15 VAL B N 1
ATOM 895 C CA . VAL B 1 15 ? -9.891 10.469 -7.492 1 97.5 15 VAL B CA 1
ATOM 896 C C . VAL B 1 15 ? -8.688 9.586 -7.809 1 97.5 15 VAL B C 1
ATOM 898 O O . VAL B 1 15 ? -8.75 8.742 -8.711 1 97.5 15 VAL B O 1
ATOM 901 N N . THR B 1 16 ? -7.582 9.773 -7.09 1 97.44 16 THR B N 1
ATOM 902 C CA . THR B 1 16 ? -6.41 8.938 -7.332 1 97.44 16 THR B CA 1
ATOM 903 C C . THR B 1 16 ? -6.727 7.469 -7.051 1 97.44 16 THR B C 1
ATOM 905 O O . THR B 1 16 ? -6.258 6.578 -7.766 1 97.44 16 THR B O 1
ATOM 908 N N . GLU B 1 17 ? -7.5 7.223 -6.027 1 98.31 17 GLU B N 1
ATOM 909 C CA . GLU B 1 17 ? -7.902 5.852 -5.723 1 98.31 17 GLU B CA 1
ATOM 910 C C . GLU B 1 17 ? -8.711 5.246 -6.871 1 98.31 17 GLU B C 1
ATOM 912 O O . GLU B 1 17 ? -8.523 4.078 -7.211 1 98.31 17 GLU B O 1
ATOM 917 N N . LEU B 1 18 ? -9.602 6.023 -7.375 1 98.25 18 LEU B N 1
ATOM 918 C CA . LEU B 1 18 ? -10.469 5.52 -8.43 1 98.25 18 LEU B CA 1
ATOM 919 C C . LEU B 1 18 ? -9.68 5.266 -9.711 1 98.25 18 LEU B C 1
ATOM 921 O O . LEU B 1 18 ? -9.914 4.273 -10.406 1 98.25 18 LEU B O 1
ATOM 925 N N . VAL B 1 19 ? -8.781 6.129 -10.047 1 98.12 19 VAL B N 1
ATOM 926 C CA . VAL B 1 19 ? -7.945 5.961 -11.234 1 98.12 19 VAL B CA 1
ATOM 927 C C . VAL B 1 19 ? -7.133 4.676 -11.117 1 98.12 19 VAL B C 1
ATOM 929 O O . VAL B 1 19 ? -7.199 3.811 -12 1 98.12 19 VAL B O 1
ATOM 932 N N . TRP B 1 20 ? -6.418 4.539 -10.008 1 98.25 20 TRP B N 1
ATOM 933 C CA . TRP B 1 20 ? -5.543 3.381 -9.859 1 98.25 20 TRP B CA 1
ATOM 934 C C . TRP B 1 20 ? -6.352 2.123 -9.562 1 98.25 20 TRP B C 1
ATOM 936 O O . TRP B 1 20 ? -5.918 1.011 -9.875 1 98.25 20 TRP B O 1
ATOM 946 N N . GLY B 1 21 ? -7.52 2.289 -8.953 1 98.75 21 GLY B N 1
ATOM 947 C CA . GLY B 1 21 ? -8.438 1.17 -8.805 1 98.75 21 GLY B CA 1
ATOM 948 C C . GLY B 1 21 ? -8.914 0.616 -10.133 1 98.75 21 GLY B C 1
ATOM 949 O O . GLY B 1 21 ? -9.008 -0.601 -10.305 1 98.75 21 GLY B O 1
ATOM 950 N N . ALA B 1 22 ? -9.234 1.502 -11.062 1 98.75 22 ALA B N 1
ATOM 951 C CA . ALA B 1 22 ? -9.648 1.077 -12.398 1 98.75 22 ALA B CA 1
ATOM 952 C C . ALA B 1 22 ? -8.523 0.323 -13.109 1 98.75 22 ALA B C 1
ATOM 954 O O . ALA B 1 22 ? -8.766 -0.7 -13.75 1 98.75 22 ALA B O 1
ATOM 955 N N . VAL B 1 23 ? -7.336 0.82 -12.977 1 98.69 23 VAL B N 1
ATOM 956 C CA . VAL B 1 23 ? -6.184 0.15 -13.57 1 98.69 23 VAL B CA 1
ATOM 957 C C . VAL B 1 23 ? -6.02 -1.238 -12.953 1 98.69 23 VAL B C 1
ATOM 959 O O . VAL B 1 23 ? -5.758 -2.211 -13.664 1 98.69 23 VAL B O 1
ATOM 962 N N . ALA B 1 24 ? -6.152 -1.3 -11.656 1 98.81 24 ALA B N 1
ATOM 963 C CA . ALA B 1 24 ? -6.031 -2.578 -10.961 1 98.81 24 ALA B CA 1
ATOM 964 C C . ALA B 1 24 ? -7.051 -3.586 -11.484 1 98.81 24 ALA B C 1
ATOM 966 O O . ALA B 1 24 ? -6.703 -4.73 -11.789 1 98.81 24 ALA B O 1
ATOM 967 N N . VAL B 1 25 ? -8.273 -3.154 -11.633 1 98.75 25 VAL B N 1
ATOM 968 C CA . VAL B 1 25 ? -9.328 -4.051 -12.086 1 98.75 25 VAL B CA 1
ATOM 969 C C . VAL B 1 25 ? -9.039 -4.508 -13.516 1 98.75 25 VAL B C 1
ATOM 971 O O . VAL B 1 25 ? -9.227 -5.684 -13.844 1 98.75 25 VAL B O 1
ATOM 974 N N . LEU B 1 26 ? -8.617 -3.645 -14.312 1 98.5 26 LEU B N 1
ATOM 975 C CA . LEU B 1 26 ? -8.305 -3.986 -15.695 1 98.5 26 LEU B CA 1
ATOM 976 C C . LEU B 1 26 ? -7.18 -5.016 -15.758 1 98.5 26 LEU B C 1
ATOM 978 O O . LEU B 1 26 ? -7.254 -5.977 -16.531 1 98.5 26 LEU B O 1
ATOM 982 N N . LEU B 1 27 ? -6.145 -4.793 -14.969 1 98.38 27 LEU B N 1
ATOM 983 C CA . LEU B 1 27 ? -5.027 -5.73 -14.93 1 98.38 27 LEU B CA 1
ATOM 984 C C . LEU B 1 27 ? -5.48 -7.098 -14.43 1 98.38 27 LEU B C 1
ATOM 986 O O . LEU B 1 27 ? -5.09 -8.125 -14.984 1 98.38 27 LEU B O 1
ATOM 990 N N . LEU B 1 28 ? -6.273 -7.066 -13.453 1 98.69 28 LEU B N 1
ATOM 991 C CA . LEU B 1 28 ? -6.734 -8.312 -12.859 1 98.69 28 LEU B CA 1
ATOM 992 C C . LEU B 1 28 ? -7.633 -9.078 -13.82 1 98.69 28 LEU B C 1
ATOM 994 O O . LEU B 1 28 ? -7.57 -10.305 -13.891 1 98.69 28 LEU B O 1
ATOM 998 N N . ARG B 1 29 ? -8.492 -8.352 -14.492 1 98.44 29 ARG B N 1
ATOM 999 C CA . ARG B 1 29 ? -9.352 -8.992 -15.484 1 98.44 29 ARG B CA 1
ATOM 1000 C C . ARG B 1 29 ? -8.523 -9.586 -16.609 1 98.44 29 ARG B C 1
ATOM 1002 O O . ARG B 1 29 ? -8.773 -10.719 -17.047 1 98.44 29 ARG B O 1
ATOM 1009 N N . ARG B 1 30 ? -7.582 -8.852 -17.047 1 97.75 30 ARG B N 1
ATOM 1010 C CA . ARG 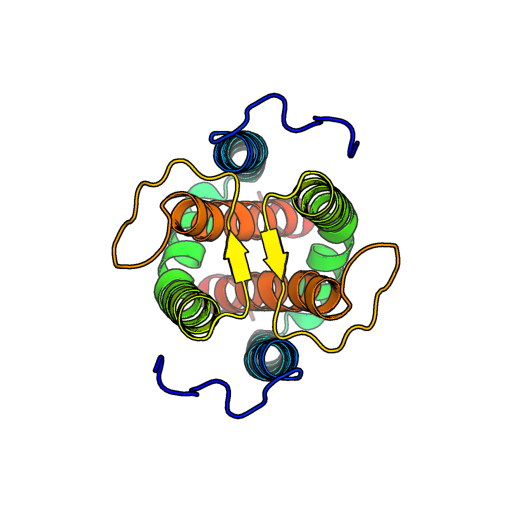B 1 30 ? -6.719 -9.32 -18.125 1 97.75 30 ARG B CA 1
ATOM 1011 C C . ARG B 1 30 ? -5.957 -10.57 -17.719 1 97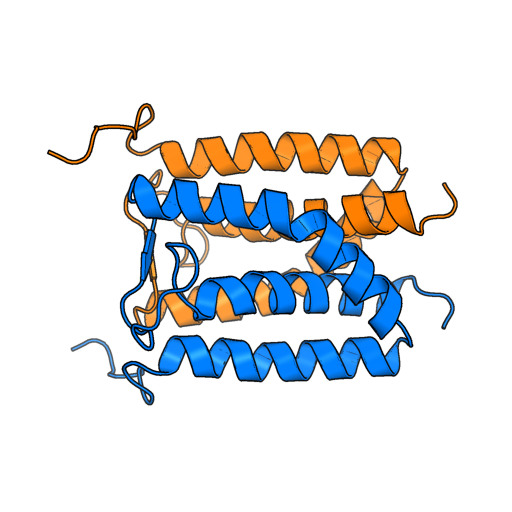.75 30 ARG B C 1
ATOM 1013 O O . ARG B 1 30 ? -5.746 -11.477 -18.531 1 97.75 30 ARG B O 1
ATOM 1020 N N . ALA B 1 31 ? -5.53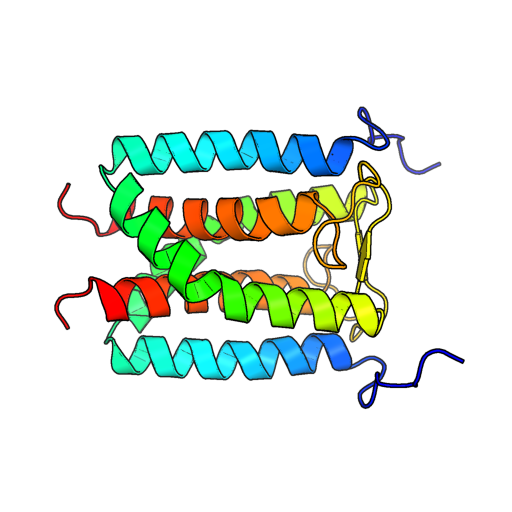1 -10.633 -16.469 1 97.62 31 ALA B N 1
ATOM 1021 C CA . ALA B 1 31 ? -4.75 -11.758 -15.969 1 97.62 31 ALA B CA 1
ATOM 1022 C C . ALA B 1 31 ? -5.656 -12.875 -15.453 1 97.62 31 ALA B C 1
ATOM 1024 O O . ALA B 1 31 ? -5.176 -13.883 -14.938 1 97.62 31 ALA B O 1
ATOM 1025 N N . ASN B 1 32 ? -6.992 -12.672 -15.508 1 97.88 32 ASN B N 1
ATOM 1026 C CA . ASN B 1 32 ? -7.965 -13.625 -14.969 1 97.88 32 ASN B CA 1
ATOM 1027 C C . ASN B 1 32 ? -7.688 -13.938 -13.508 1 97.88 32 ASN B C 1
ATOM 1029 O O . ASN B 1 32 ? -7.668 -15.102 -13.109 1 97.88 32 ASN B O 1
ATOM 1033 N N . ALA B 1 33 ? -7.461 -12.852 -12.695 1 98.25 33 ALA B N 1
ATOM 1034 C CA . ALA B 1 33 ? -7.012 -13.055 -11.32 1 98.25 33 ALA B CA 1
ATOM 1035 C C . ALA B 1 33 ? -7.918 -12.32 -10.328 1 98.25 33 ALA B C 1
ATOM 1037 O O . ALA B 1 33 ? -7.516 -12.047 -9.195 1 98.25 33 ALA B O 1
ATOM 1038 N N . LEU B 1 34 ? -9.133 -11.977 -10.742 1 98.44 34 LEU B N 1
ATOM 1039 C CA . LEU B 1 34 ? -10.031 -11.195 -9.898 1 98.44 34 LEU B CA 1
ATOM 1040 C C . LEU B 1 34 ? -10.344 -11.938 -8.609 1 98.44 34 LEU B C 1
ATOM 1042 O O . LEU B 1 34 ? -10.305 -11.352 -7.523 1 98.44 34 LEU B O 1
ATOM 1046 N N . ARG B 1 35 ? -10.625 -13.195 -8.727 1 98.31 35 ARG B N 1
ATOM 1047 C CA . ARG B 1 35 ? -10.992 -13.969 -7.547 1 98.31 35 ARG B CA 1
ATOM 1048 C C . ARG B 1 35 ? -9.797 -14.141 -6.621 1 98.31 35 ARG B C 1
ATOM 1050 O O . ARG B 1 35 ? -9.914 -13.977 -5.402 1 98.31 35 ARG B O 1
ATOM 1057 N N . ARG B 1 36 ? -8.664 -14.477 -7.137 1 98.38 36 ARG B N 1
ATOM 1058 C CA . ARG B 1 36 ? -7.461 -14.656 -6.324 1 98.38 36 ARG B CA 1
ATOM 1059 C C . ARG B 1 36 ? -7.07 -13.359 -5.629 1 98.38 36 ARG B C 1
ATOM 1061 O O . ARG B 1 36 ? -6.621 -13.375 -4.48 1 98.38 36 ARG B O 1
ATOM 1068 N N . ALA B 1 37 ? -7.238 -12.297 -6.352 1 98.69 37 ALA B N 1
ATOM 1069 C CA . ALA B 1 37 ? -6.961 -10.992 -5.754 1 98.69 37 ALA B CA 1
ATOM 1070 C C . ALA B 1 37 ? -7.922 -10.703 -4.605 1 98.69 37 ALA B C 1
ATOM 1072 O O . ALA B 1 37 ? -7.512 -10.203 -3.555 1 98.69 37 ALA B O 1
ATOM 1073 N N . ALA B 1 38 ? -9.211 -10.992 -4.82 1 98.81 38 ALA B N 1
ATOM 1074 C CA . ALA B 1 38 ? -10.211 -10.742 -3.789 1 98.81 38 ALA B CA 1
ATOM 1075 C C . ALA B 1 38 ? -9.906 -11.531 -2.52 1 98.81 38 ALA B C 1
ATOM 1077 O O . ALA B 1 38 ? -10.047 -11.008 -1.409 1 98.81 38 ALA B O 1
ATOM 1078 N N . VAL B 1 39 ? -9.484 -12.719 -2.668 1 98.88 39 VAL B N 1
ATOM 1079 C CA . VAL B 1 39 ? -9.164 -13.57 -1.527 1 98.88 39 VAL B CA 1
ATOM 1080 C C . VAL B 1 39 ? -7.918 -13.039 -0.82 1 98.88 39 VAL B C 1
ATOM 1082 O O . VAL B 1 39 ? -7.875 -12.969 0.411 1 98.88 39 VAL B O 1
ATOM 1085 N N . THR B 1 40 ? -6.898 -12.688 -1.603 1 98.81 40 THR B N 1
ATOM 1086 C CA . THR B 1 40 ? -5.676 -12.125 -1.038 1 98.81 40 THR B CA 1
ATOM 1087 C C . THR B 1 40 ? -5.973 -10.844 -0.258 1 98.81 40 THR B C 1
ATOM 1089 O O . THR B 1 40 ? -5.48 -10.664 0.856 1 98.81 40 THR B O 1
ATOM 1092 N N . ILE B 1 41 ? -6.77 -9.969 -0.83 1 98.88 41 ILE B N 1
ATOM 1093 C CA . ILE B 1 41 ? -7.125 -8.688 -0.221 1 98.88 41 ILE B CA 1
ATOM 1094 C C . ILE B 1 41 ? -7.902 -8.938 1.071 1 98.88 41 ILE B C 1
ATOM 1096 O O . ILE B 1 41 ? -7.637 -8.297 2.094 1 98.88 41 ILE B O 1
ATOM 1100 N N . ALA B 1 42 ? -8.844 -9.836 1.007 1 98.88 42 ALA B N 1
ATOM 1101 C CA . ALA B 1 42 ? -9.641 -10.148 2.195 1 98.88 42 ALA B CA 1
ATOM 1102 C C . ALA B 1 42 ? -8.758 -10.68 3.318 1 98.88 42 ALA B C 1
ATOM 1104 O O . ALA B 1 42 ? -8.953 -10.344 4.488 1 98.88 42 ALA B O 1
ATOM 1105 N N . ALA B 1 43 ? -7.828 -11.508 3.014 1 98.75 43 ALA B N 1
ATOM 1106 C CA . ALA B 1 43 ? -6.926 -12.102 3.996 1 98.75 43 ALA B CA 1
ATOM 1107 C C . ALA B 1 43 ? -6.02 -11.039 4.613 1 98.75 43 ALA B C 1
ATOM 1109 O O . ALA B 1 43 ? -5.688 -11.109 5.801 1 98.75 43 ALA B O 1
ATOM 1110 N N . LEU B 1 44 ? -5.594 -10.125 3.82 1 98.56 44 LEU B N 1
ATOM 1111 C CA . LEU B 1 44 ? -4.629 -9.117 4.238 1 98.56 44 LEU B CA 1
ATOM 1112 C C . LEU B 1 44 ? -5.328 -7.957 4.941 1 98.56 44 LEU B C 1
ATOM 1114 O O . LEU B 1 44 ? -4.691 -7.203 5.684 1 98.56 44 LEU B O 1
ATOM 1118 N N . TYR B 1 45 ? -6.605 -7.809 4.762 1 98.75 45 TYR B N 1
ATOM 1119 C CA . TYR B 1 45 ? -7.371 -6.633 5.16 1 98.75 45 TYR B CA 1
ATOM 1120 C C . TYR B 1 45 ? -7.238 -6.375 6.656 1 98.75 45 TYR B C 1
ATOM 1122 O O . TYR B 1 45 ? -7.004 -5.242 7.078 1 98.75 45 TYR B O 1
ATOM 1130 N N . PRO B 1 46 ? -7.406 -7.395 7.543 1 98.5 46 PRO B N 1
ATOM 1131 C CA . PRO B 1 46 ? -7.309 -7.102 8.977 1 98.5 46 PRO B CA 1
ATOM 1132 C C . PRO B 1 46 ? -5.949 -6.523 9.367 1 98.5 46 PRO B C 1
ATOM 1134 O O . PRO B 1 46 ? -5.875 -5.648 10.234 1 98.5 46 PRO B O 1
ATOM 1137 N N . ILE B 1 47 ? -4.895 -6.949 8.766 1 98.06 47 ILE B N 1
ATOM 1138 C CA . ILE B 1 47 ? -3.549 -6.469 9.055 1 98.06 47 ILE B CA 1
ATOM 1139 C C . ILE B 1 47 ? -3.408 -5.023 8.578 1 98.06 47 ILE B C 1
ATOM 1141 O O . ILE B 1 47 ? -2.928 -4.164 9.32 1 98.06 47 ILE B O 1
ATOM 1145 N N . ALA B 1 48 ? -3.869 -4.848 7.352 1 98.44 48 ALA B N 1
ATOM 1146 C CA . ALA B 1 48 ? -3.803 -3.506 6.773 1 98.44 48 ALA B CA 1
ATOM 1147 C C . ALA B 1 48 ? -4.637 -2.518 7.578 1 98.44 48 ALA B C 1
ATOM 1149 O O . ALA B 1 48 ? -4.215 -1.382 7.809 1 98.44 48 ALA B O 1
ATOM 1150 N N . TYR B 1 49 ? -5.758 -2.963 8.008 1 98.69 49 TYR B N 1
ATOM 1151 C CA . TYR B 1 49 ? -6.645 -2.111 8.789 1 98.69 49 TYR B CA 1
ATOM 1152 C C . TYR B 1 49 ? -5.996 -1.715 10.109 1 98.69 49 TYR B C 1
ATOM 1154 O O . TYR B 1 49 ? -6.016 -0.541 10.492 1 98.69 49 TYR B O 1
ATOM 1162 N N . CYS B 1 50 ? -5.469 -2.629 10.836 1 97.88 50 CYS B N 1
ATOM 1163 C CA . CYS B 1 50 ? -4.836 -2.363 12.125 1 97.88 50 CYS B CA 1
ATOM 1164 C C . CYS B 1 50 ? -3.637 -1.438 11.969 1 97.88 50 CYS B C 1
ATOM 1166 O O . CYS B 1 50 ? -3.436 -0.532 12.773 1 97.88 50 CYS B O 1
ATOM 1168 N N . TRP B 1 51 ? -2.896 -1.712 10.922 1 97.75 51 TRP B N 1
ATOM 1169 C CA . TRP B 1 51 ? -1.731 -0.877 10.641 1 97.75 51 TRP B CA 1
ATOM 1170 C C . TRP B 1 51 ? -2.148 0.562 10.359 1 97.75 51 TRP B C 1
ATOM 1172 O O . TRP B 1 51 ? -1.584 1.503 10.922 1 97.75 51 TRP B O 1
ATOM 1182 N N . ASP B 1 52 ? -3.113 0.692 9.5 1 97.44 52 ASP B N 1
ATOM 1183 C CA . ASP B 1 52 ? -3.6 2.021 9.141 1 97.44 52 ASP B CA 1
ATOM 1184 C C . ASP B 1 52 ? -4.207 2.729 10.352 1 97.44 52 ASP B C 1
ATOM 1186 O O . ASP B 1 52 ? -3.934 3.908 10.586 1 97.44 52 ASP B O 1
ATOM 1190 N N . ARG B 1 53 ? -5.027 2.045 11.039 1 97.06 53 ARG B N 1
ATOM 1191 C CA . ARG B 1 53 ? -5.66 2.625 12.219 1 97.06 53 ARG B CA 1
ATOM 1192 C C . ARG B 1 53 ? -4.613 3.09 13.227 1 97.06 53 ARG B C 1
ATOM 1194 O O . ARG B 1 53 ? -4.75 4.16 13.82 1 97.06 53 ARG B O 1
ATOM 1201 N N . TYR B 1 54 ? -3.627 2.33 13.406 1 96.94 54 TYR B N 1
ATOM 1202 C CA . TYR B 1 54 ? -2.561 2.674 14.344 1 96.94 54 TYR B CA 1
ATOM 1203 C C . TYR B 1 54 ? -1.812 3.918 13.883 1 96.94 54 TYR B C 1
ATOM 1205 O O . TYR B 1 54 ? -1.651 4.871 14.648 1 96.94 54 TYR B O 1
ATOM 1213 N N . THR B 1 55 ? -1.353 3.922 12.648 1 96.31 55 THR B N 1
ATOM 1214 C CA . THR B 1 55 ? -0.519 5.012 12.148 1 96.31 55 THR B CA 1
ATOM 1215 C C . THR B 1 55 ? -1.307 6.316 12.102 1 96.31 55 THR B C 1
ATOM 1217 O O . THR B 1 55 ? -0.746 7.395 12.32 1 96.31 55 THR B O 1
ATOM 1220 N N . LEU B 1 56 ? -2.586 6.176 11.867 1 96.12 56 LEU B N 1
ATOM 1221 C CA . LEU B 1 56 ? -3.428 7.367 11.883 1 96.12 56 LEU B CA 1
ATOM 1222 C C . LEU B 1 56 ? -3.682 7.84 13.312 1 96.12 56 LEU B C 1
ATOM 1224 O O . LEU B 1 56 ? -3.637 9.039 13.586 1 96.12 56 LEU B O 1
ATOM 1228 N N . ALA B 1 57 ? -3.875 6.965 14.227 1 94.81 57 ALA B N 1
ATOM 1229 C CA . ALA B 1 57 ? -4.195 7.285 15.609 1 94.81 57 ALA B CA 1
ATOM 1230 C C . ALA B 1 57 ? -3.016 7.957 16.312 1 94.81 57 ALA B C 1
ATOM 1232 O O . ALA B 1 57 ? -3.197 8.891 17.094 1 94.81 57 ALA B O 1
ATOM 1233 N N . VAL B 1 58 ? -1.828 7.527 16.016 1 94.75 58 VAL B N 1
ATOM 1234 C CA . VAL B 1 58 ? -0.663 8.047 16.734 1 94.75 58 VAL B CA 1
ATOM 1235 C C . VAL B 1 58 ? -0.109 9.266 16 1 94.75 58 VAL B C 1
ATOM 1237 O O . VAL B 1 58 ? 0.815 9.922 16.484 1 94.75 58 VAL B O 1
ATOM 1240 N N . GLY B 1 59 ? -0.607 9.469 14.781 1 93.62 59 GLY B N 1
ATOM 1241 C CA . GLY B 1 59 ? -0.296 10.719 14.109 1 93.62 59 GLY B CA 1
ATOM 1242 C C . GLY B 1 59 ? 0.851 10.602 13.125 1 93.62 59 GLY B C 1
ATOM 1243 O O . GLY B 1 59 ? 1.556 11.578 12.867 1 93.62 59 GLY B O 1
ATOM 1244 N N . VAL B 1 60 ? 1.091 9.453 12.688 1 94.94 60 VAL B N 1
ATOM 1245 C CA . VAL B 1 60 ? 2.088 9.281 11.633 1 94.94 60 VAL B CA 1
ATOM 1246 C C . VAL B 1 60 ? 1.65 10.031 10.375 1 94.94 60 VAL B C 1
ATOM 1248 O O . VAL B 1 60 ? 2.436 10.773 9.789 1 94.94 60 VAL B O 1
ATOM 1251 N N . PHE B 1 61 ? 0.398 9.875 10.062 1 93.5 61 PHE B N 1
ATOM 1252 C CA . PHE B 1 61 ? -0.152 10.508 8.867 1 93.5 61 PHE B CA 1
ATOM 1253 C C . PHE B 1 61 ? -1.241 11.508 9.234 1 93.5 61 PHE B C 1
ATOM 1255 O O . PHE B 1 61 ? -2.078 11.227 10.094 1 93.5 61 PHE B O 1
ATOM 1262 N N . ASP B 1 62 ? -1.209 12.617 8.523 1 94.56 62 ASP B N 1
ATOM 1263 C CA . ASP B 1 62 ? -2.375 13.484 8.383 1 94.56 62 ASP B CA 1
ATOM 1264 C C . ASP B 1 62 ? -2.85 13.539 6.934 1 94.56 62 ASP B C 1
ATOM 1266 O O . ASP B 1 62 ? -2.061 13.812 6.023 1 94.56 62 ASP B O 1
ATOM 1270 N N . ILE B 1 63 ? -4.125 13.188 6.793 1 96.5 63 ILE B N 1
ATOM 1271 C CA . ILE B 1 63 ? -4.691 13.172 5.449 1 96.5 63 ILE B CA 1
ATOM 1272 C C . ILE B 1 63 ? -5.598 14.391 5.258 1 96.5 63 ILE B C 1
ATOM 1274 O O . ILE B 1 63 ? -6.672 14.469 5.855 1 96.5 63 ILE B O 1
ATOM 1278 N N . LYS B 1 64 ? -5.211 15.266 4.277 1 95.06 64 LYS B N 1
ATOM 1279 C CA . LYS B 1 64 ? -5.828 16.594 4.215 1 95.06 64 LYS B CA 1
ATOM 1280 C C . LYS B 1 64 ? -6.875 16.656 3.105 1 95.06 64 LYS B C 1
ATOM 1282 O O . LYS B 1 64 ? -7.984 17.141 3.322 1 95.06 64 LYS B O 1
ATOM 1287 N N . LEU B 1 65 ? -6.547 16.203 1.931 1 94.5 65 LEU B N 1
ATOM 1288 C CA . LEU B 1 65 ? -7.43 16.297 0.773 1 94.5 65 LEU B CA 1
ATOM 1289 C C . LEU B 1 65 ? -8.266 15.039 0.618 1 94.5 65 LEU B C 1
ATOM 1291 O O . LEU B 1 65 ? -8.133 14.312 -0.369 1 94.5 65 LEU B O 1
ATOM 1295 N N . ARG B 1 66 ? -9.227 14.836 1.592 1 96.25 66 ARG B N 1
ATOM 1296 C CA . ARG B 1 66 ? -10.094 13.664 1.634 1 96.25 66 ARG B CA 1
ATOM 1297 C C . ARG B 1 66 ? -11.562 14.07 1.7 1 96.25 66 ARG B C 1
ATOM 1299 O O . ARG B 1 66 ? -11.883 15.219 2 1 96.25 66 ARG B O 1
ATOM 1306 N N . THR B 1 67 ? -12.484 13.164 1.492 1 97.06 67 THR B N 1
ATOM 1307 C CA . THR B 1 67 ? -13.922 13.406 1.44 1 97.06 67 THR B CA 1
ATOM 1308 C C . THR B 1 67 ? -14.453 13.773 2.822 1 97.06 67 THR B C 1
ATOM 1310 O O . THR B 1 67 ? -15.461 14.477 2.936 1 97.06 67 THR B O 1
ATOM 1313 N N . GLY B 1 68 ? -13.836 13.211 3.861 1 96.12 68 GLY B N 1
ATOM 1314 C CA . GLY B 1 68 ? -14.328 13.422 5.215 1 96.12 68 GLY B CA 1
ATOM 1315 C C . GLY B 1 68 ? -15.219 12.305 5.707 1 96.12 68 GLY B C 1
ATOM 1316 O O . GLY B 1 68 ? -15.742 12.367 6.82 1 96.12 68 GLY B O 1
ATOM 1317 N N . ILE B 1 69 ? -15.414 11.344 4.859 1 97.69 69 ILE B N 1
ATOM 1318 C CA . ILE B 1 69 ? -16.203 10.18 5.262 1 97.69 69 ILE B CA 1
ATOM 1319 C C . ILE B 1 69 ? -15.305 9.18 5.988 1 97.69 69 ILE B C 1
ATOM 1321 O O . ILE B 1 69 ? -14.289 8.734 5.445 1 97.69 69 ILE B O 1
ATOM 1325 N N . ASP B 1 70 ? -15.68 8.836 7.254 1 97.5 70 ASP B N 1
ATOM 1326 C CA . ASP B 1 70 ? -14.93 7.852 8.031 1 97.5 70 ASP B CA 1
ATOM 1327 C C . ASP B 1 70 ? -15.719 6.555 8.18 1 97.5 70 ASP B C 1
ATOM 1329 O O . ASP B 1 70 ? -16.938 6.582 8.391 1 97.5 70 ASP B O 1
ATOM 1333 N N . ILE B 1 71 ? -15.008 5.543 7.969 1 97.75 71 ILE B N 1
ATOM 1334 C CA . ILE B 1 71 ? -15.562 4.211 8.195 1 97.75 71 ILE B CA 1
ATOM 1335 C C . ILE B 1 71 ? -14.672 3.438 9.164 1 97.75 71 ILE B C 1
ATOM 1337 O O . ILE B 1 71 ? -13.469 3.297 8.93 1 97.75 71 ILE B O 1
ATOM 1341 N N . ALA B 1 72 ? -15.266 2.953 10.289 1 96.94 72 ALA B N 1
ATOM 1342 C CA . ALA B 1 72 ? -14.547 2.16 11.281 1 96.94 72 ALA B CA 1
ATOM 1343 C C . ALA B 1 72 ? -13.305 2.895 11.773 1 96.94 72 ALA B C 1
ATOM 1345 O O . ALA B 1 72 ? -12.25 2.283 11.969 1 96.94 72 ALA B O 1
ATOM 1346 N N . GLY B 1 73 ? -13.328 4.219 11.836 1 96.38 73 GLY B N 1
ATOM 1347 C CA . GLY B 1 73 ? -12.289 5 12.492 1 96.38 73 GLY B CA 1
ATOM 1348 C C . GLY B 1 73 ? -11.219 5.492 11.531 1 96.38 73 GLY B C 1
ATOM 1349 O O . GLY B 1 73 ? -10.273 6.164 11.945 1 96.38 73 GLY B O 1
ATOM 1350 N N . ILE B 1 74 ? -11.32 5.18 10.305 1 97.19 74 ILE B N 1
ATOM 1351 C CA . ILE B 1 74 ? -10.336 5.672 9.352 1 97.19 74 ILE B CA 1
ATOM 1352 C C . ILE B 1 74 ? -11.039 6.172 8.086 1 97.19 74 ILE B C 1
ATOM 1354 O O . ILE B 1 74 ? -12.195 5.824 7.836 1 97.19 74 ILE B O 1
ATOM 1358 N N . PRO B 1 75 ? -10.383 6.992 7.316 1 97.75 75 PRO B N 1
ATOM 1359 C CA . PRO B 1 75 ? -11 7.574 6.121 1 97.75 75 PRO B CA 1
ATOM 1360 C C . PRO B 1 75 ? -11.43 6.52 5.105 1 97.75 75 PRO B C 1
ATOM 1362 O O . PRO B 1 75 ? -10.734 5.512 4.93 1 97.75 75 PRO B O 1
ATOM 1365 N N . LEU B 1 76 ? -12.508 6.828 4.402 1 98.31 76 LEU B N 1
ATOM 1366 C CA . LEU B 1 76 ? -13.008 5.988 3.318 1 98.31 76 LEU B CA 1
ATOM 1367 C C . LEU B 1 76 ? -11.906 5.691 2.307 1 98.31 76 LEU B C 1
ATOM 1369 O O . LEU B 1 76 ? -11.797 4.566 1.817 1 98.31 76 LEU B O 1
ATOM 1373 N N . GLU B 1 77 ? -11.109 6.652 1.946 1 98.44 77 GLU B N 1
ATOM 1374 C CA . GLU B 1 77 ? -10.031 6.512 0.967 1 98.44 77 GLU B CA 1
ATOM 1375 C C . GLU B 1 77 ? -9.023 5.457 1.403 1 98.44 77 GLU B C 1
ATOM 1377 O O . GLU B 1 77 ? -8.445 4.758 0.566 1 98.44 77 GLU B O 1
ATOM 1382 N N . GLU B 1 78 ? -8.852 5.352 2.723 1 98.5 78 GLU B N 1
ATOM 1383 C CA . GLU B 1 78 ? -7.922 4.348 3.221 1 98.5 78 GLU B CA 1
ATOM 1384 C C . GLU B 1 78 ? -8.461 2.936 2.992 1 98.5 78 GLU B C 1
ATOM 1386 O O . GLU B 1 78 ? -7.691 2.01 2.719 1 98.5 78 GLU B O 1
ATOM 1391 N N . HIS B 1 79 ? -9.742 2.775 3.186 1 98.56 79 HIS B N 1
ATOM 1392 C CA . HIS B 1 79 ? -10.352 1.487 2.873 1 98.56 79 HIS B CA 1
ATOM 1393 C C . HIS B 1 79 ? -10.195 1.145 1.396 1 98.56 79 HIS B C 1
ATOM 1395 O O . HIS B 1 79 ? -9.906 -0.004 1.049 1 98.56 79 HIS B O 1
ATOM 1401 N N . LEU B 1 80 ? -10.383 2.104 0.534 1 98.62 80 LEU B N 1
ATOM 1402 C CA . LEU B 1 80 ? -10.18 1.893 -0.896 1 98.62 80 LEU B CA 1
ATOM 1403 C C . LEU B 1 80 ? -8.727 1.54 -1.19 1 98.62 80 LEU B C 1
ATOM 1405 O O . LEU B 1 80 ? -8.453 0.636 -1.984 1 98.62 80 LEU B O 1
ATOM 1409 N N . PHE B 1 81 ? -7.836 2.27 -0.501 1 98.69 81 PHE B N 1
ATOM 1410 C CA . PHE B 1 81 ? -6.406 2.035 -0.669 1 98.69 81 PHE B CA 1
ATOM 1411 C C . PHE B 1 81 ? -6.05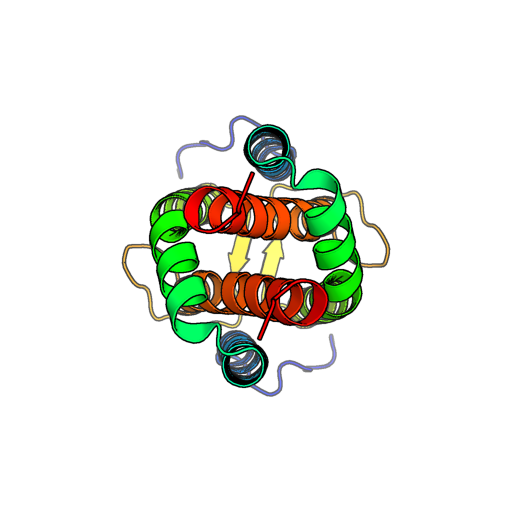5 0.588 -0.348 1 98.69 81 PHE B C 1
ATOM 1413 O O . PHE B 1 81 ? -5.234 -0.025 -1.035 1 98.69 81 PHE B O 1
ATOM 1420 N N . MET B 1 82 ? -6.711 0.017 0.66 1 98.69 82 MET B N 1
ATOM 1421 C CA . MET B 1 82 ? -6.434 -1.342 1.118 1 98.69 82 MET B CA 1
ATOM 1422 C C . MET B 1 82 ? -6.957 -2.369 0.119 1 98.69 82 MET B C 1
ATOM 1424 O O . MET B 1 82 ? -6.598 -3.547 0.188 1 98.69 82 MET B O 1
ATOM 1428 N N . GLY B 1 83 ? -7.734 -1.985 -0.83 1 98.75 83 GLY B N 1
ATOM 1429 C CA . GLY B 1 83 ? -8.148 -2.822 -1.944 1 98.75 83 GLY B CA 1
ATOM 1430 C C . GLY B 1 83 ? -7.352 -2.566 -3.211 1 98.75 83 GLY B C 1
ATOM 1431 O O . GLY B 1 83 ? -6.91 -3.508 -3.871 1 98.75 83 GLY B O 1
ATOM 1432 N N . VAL B 1 84 ? -7.121 -1.319 -3.51 1 98.81 84 VAL B N 1
ATOM 1433 C CA . VAL B 1 84 ? -6.539 -0.877 -4.773 1 98.81 84 VAL B CA 1
ATOM 1434 C C . VAL B 1 84 ? -5.074 -1.296 -4.84 1 98.81 84 VAL B C 1
ATOM 1436 O O . VAL B 1 84 ? -4.629 -1.858 -5.844 1 98.81 84 VAL B O 1
ATOM 1439 N N . VAL B 1 85 ? -4.348 -1.018 -3.738 1 98.81 85 VAL B N 1
ATOM 1440 C CA . VAL B 1 85 ? -2.912 -1.28 -3.758 1 98.81 85 VAL B CA 1
ATOM 1441 C C . VAL B 1 85 ? -2.664 -2.781 -3.881 1 98.81 85 VAL B C 1
ATOM 1443 O O . VAL B 1 85 ? -1.943 -3.227 -4.777 1 98.81 85 VAL B O 1
ATOM 1446 N N . PRO B 1 86 ? -3.291 -3.605 -3.062 1 98.94 86 PRO B N 1
ATOM 1447 C CA . PRO B 1 86 ? -3.094 -5.043 -3.271 1 98.94 86 PRO B CA 1
ATOM 1448 C C . PRO B 1 86 ? -3.607 -5.52 -4.629 1 98.94 86 PRO B C 1
ATOM 1450 O O . PRO B 1 86 ? -3.053 -6.457 -5.211 1 98.94 86 PRO B O 1
ATOM 1453 N N . GLY B 1 87 ? -4.652 -4.926 -5.102 1 98.88 87 GLY B N 1
ATOM 1454 C CA . GLY B 1 87 ? -5.117 -5.25 -6.441 1 98.88 87 GLY B CA 1
ATOM 1455 C C . GLY B 1 87 ? -4.078 -4.988 -7.512 1 98.88 87 GLY B C 1
ATOM 1456 O O . GLY B 1 87 ? -3.871 -5.82 -8.398 1 98.88 87 GLY B O 1
ATOM 1457 N N . LEU B 1 88 ? -3.434 -3.881 -7.422 1 98.88 88 LEU B N 1
ATOM 1458 C CA . LEU B 1 88 ? -2.35 -3.57 -8.352 1 98.88 88 LEU B CA 1
ATOM 1459 C C . LEU B 1 88 ? -1.215 -4.578 -8.219 1 98.88 88 LEU B C 1
ATOM 1461 O O . LEU B 1 88 ? -0.692 -5.066 -9.219 1 98.88 88 LEU B O 1
ATOM 1465 N N . VAL B 1 89 ? -0.89 -4.848 -6.98 1 98.88 89 VAL B N 1
ATOM 1466 C CA . VAL B 1 89 ? 0.223 -5.754 -6.715 1 98.88 89 VAL B CA 1
ATOM 1467 C C . VAL B 1 89 ? -0.08 -7.129 -7.301 1 98.88 89 VAL B C 1
ATOM 1469 O O . VAL B 1 89 ? 0.739 -7.695 -8.031 1 98.88 89 VAL B O 1
ATOM 1472 N N . VAL B 1 90 ? -1.241 -7.668 -7.039 1 98.81 90 VAL B N 1
ATOM 1473 C CA . VAL B 1 90 ? -1.612 -8.984 -7.559 1 98.81 90 VAL B CA 1
ATOM 1474 C C . VAL B 1 90 ? -1.744 -8.914 -9.078 1 98.81 90 VAL B C 1
ATOM 1476 O O . VAL B 1 90 ? -1.371 -9.859 -9.781 1 98.81 90 VAL B O 1
ATOM 1479 N N . GLY B 1 91 ? -2.299 -7.816 -9.562 1 98.62 91 GLY B N 1
ATOM 1480 C CA . GLY B 1 91 ? -2.383 -7.645 -11.008 1 98.62 91 GLY B CA 1
ATOM 1481 C C . GLY B 1 91 ? -1.035 -7.727 -11.695 1 98.62 91 GLY B C 1
ATOM 1482 O O . GLY B 1 91 ? -0.876 -8.461 -12.672 1 98.62 91 GLY B O 1
ATOM 1483 N N . PHE B 1 92 ? -0.078 -7.023 -11.219 1 98.75 92 PHE B N 1
ATOM 1484 C CA . PHE B 1 92 ? 1.272 -7.074 -11.766 1 98.75 92 PHE B CA 1
ATOM 1485 C C . PHE B 1 92 ? 1.876 -8.461 -11.586 1 98.75 92 PHE B C 1
ATOM 1487 O O . PHE B 1 92 ? 2.463 -9.016 -12.523 1 98.75 92 PHE B O 1
ATOM 1494 N N . HIS B 1 93 ? 1.708 -9.016 -10.445 1 98.62 93 HIS B N 1
ATOM 1495 C CA . HIS B 1 93 ? 2.289 -10.312 -10.109 1 98.62 93 HIS B CA 1
ATOM 1496 C C . HIS B 1 93 ? 1.754 -11.406 -11.023 1 98.62 93 HIS B C 1
ATOM 1498 O O . HIS B 1 93 ? 2.525 -12.211 -11.555 1 98.62 93 HIS B O 1
ATOM 1504 N N . GLU B 1 94 ? 0.463 -11.383 -11.234 1 98.38 94 GLU B N 1
ATOM 1505 C CA . GLU B 1 94 ? -0.182 -12.398 -12.055 1 98.38 94 GLU B CA 1
ATOM 1506 C C . GLU B 1 94 ? 0.086 -12.156 -13.539 1 98.38 94 GLU B C 1
ATOM 1508 O O . GLU B 1 94 ? 0.133 -13.109 -14.328 1 98.38 94 GLU B O 1
ATOM 1513 N N . THR B 1 95 ? 0.25 -10.922 -13.953 1 97.75 95 THR B N 1
ATOM 1514 C CA . THR B 1 95 ? 0.619 -10.617 -15.328 1 97.75 95 THR B CA 1
ATOM 1515 C C . THR B 1 95 ? 2.016 -11.148 -15.648 1 97.75 95 THR B C 1
ATOM 1517 O O . THR B 1 95 ? 2.262 -11.648 -16.75 1 97.75 95 THR B O 1
ATOM 1520 N N . ILE B 1 96 ? 2.873 -11.094 -14.648 1 97.44 96 ILE B N 1
ATOM 1521 C CA . ILE B 1 96 ? 4.266 -11.469 -14.875 1 97.44 96 ILE B CA 1
ATOM 1522 C C . ILE B 1 96 ? 4.43 -12.977 -14.68 1 97.44 96 ILE B C 1
ATOM 1524 O O . ILE B 1 96 ? 5.113 -13.641 -15.469 1 97.44 96 ILE B O 1
ATOM 1528 N N . PHE B 1 97 ? 3.764 -13.531 -13.695 1 96 97 PHE B N 1
ATOM 1529 C CA . PHE B 1 97 ? 4.109 -14.891 -13.297 1 96 97 PHE B CA 1
ATOM 1530 C C . PHE B 1 97 ? 2.91 -15.82 -13.43 1 96 97 PHE B C 1
ATOM 1532 O O . PHE B 1 97 ? 3.043 -17.031 -13.305 1 96 97 PHE B O 1
ATOM 1539 N N . GLY B 1 98 ? 1.703 -15.242 -13.672 1 89.88 98 GLY B N 1
ATOM 1540 C CA . GLY B 1 98 ? 0.505 -16.062 -13.695 1 89.88 98 GLY B CA 1
ATOM 1541 C C . GLY B 1 98 ? 0.391 -16.922 -14.945 1 89.88 98 GLY B C 1
ATOM 1542 O O . GLY B 1 98 ? 1.049 -16.641 -15.953 1 89.88 98 GLY B O 1
ATOM 1543 N N . ASP B 1 99 ? -0.308 -18.109 -14.875 1 78.19 99 ASP B N 1
ATOM 1544 C CA . ASP B 1 99 ? -0.505 -19.047 -15.977 1 78.19 99 ASP B CA 1
ATOM 1545 C C . ASP B 1 99 ? -1.761 -18.688 -16.766 1 78.19 99 ASP B C 1
ATOM 1547 O O . ASP B 1 99 ? -2.115 -19.391 -17.719 1 78.19 99 ASP B O 1
ATOM 1551 N N . GLY B 1 100 ? -2.236 -17.578 -16.672 1 66.88 100 GLY B N 1
ATOM 1552 C CA . GLY B 1 100 ? -3.432 -17.25 -17.438 1 66.88 100 GLY B CA 1
ATOM 1553 C C . GLY B 1 100 ? -4.641 -18.078 -17.031 1 66.88 100 GLY B C 1
ATOM 1554 O O . GLY B 1 100 ? -4.504 -19.125 -16.422 1 66.88 100 GLY B O 1
#

Secondary structure (DSSP, 8-state):
------TTGGGHHHHHHHHHHHHHHHHHHHTT-HHHHHHHHHHHHHHHHHHHHHHHHHTSEEE-SS---EETTEEHHHHHHHHHHHHHHHHHHHHHH---/------TTGGGHHHHHHHHHHHHHHHHHHHTT-HHHHHHHHHHHHHHHHHHHHHHHHTTSEEE-SS---EETTEEHHHHHHHHHHHHHHHHHHHHHH---

Foldseek 3Di:
DPPCVVPVFLCSLVVVLVVLQVVLVVLCVVLVCVVVLVVVLVVCVVVLVVVQQVCVVVPVDDDGSHPPDDDPRHGPSSSSVSSSVSSNVVSVVSVVPNPD/DPPCVVPVFLCSLVVVLVVLQVVLVVLCVVLVCVVVLVVVLVVCVVVLVVVQQVCVVVPVDDDGSHPPDDDPRHGPSSSSVSSRVSSNVVSVVSVVPNPD

Sequence (200 aa):
MVPDISVFGRYTYLVTELVWGAVAVLLLRRANALRRAAVTIAALYPIAYCWDRYTLAVGVFDIKLRTGIDIAGIPLEEHLFMGVVPGLVVGFHETIFGDGMVPDISVFGRYTYLVTELVWGAVAVLLLRRANALRRAAVTIAALYPIAYCWDRYTLAVGVFDIKLRTGIDIAGIPLEEHLFMGVVPGLVVGFHETIFGDG

Radius of gyration: 16.58 Å; Cα contacts (8 Å, |Δi|>4): 277; chains: 2; bounding box: 32×54×44 Å

Nearest PDB structures (foldseek):
  7mdc-assembly1_A  TM=4.166E-01  e=7.716E+00  Escherichia coli
  6nrb-assembly1_1  TM=2.463E-01  e=7.292E+00  Homo sapiens
  7mdc-assembly1_A  TM=4.166E-01  e=7.325E+00  Escherichia coli

pLDDT: mean 93.77, std 12.54, range [34.62, 98.94]